Protein AF-A0A9X1TKE0-F1 (afdb_monomer)

Structure (mmCIF, N/CA/C/O backbone):
data_AF-A0A9X1TKE0-F1
#
_entry.id   AF-A0A9X1TKE0-F1
#
loop_
_atom_site.group_PDB
_atom_site.id
_atom_site.type_symbol
_atom_site.label_atom_id
_atom_site.label_alt_id
_atom_site.label_comp_id
_atom_site.label_asym_id
_atom_site.label_entity_id
_atom_site.label_seq_id
_atom_site.pdbx_PDB_ins_code
_atom_site.Cartn_x
_atom_site.Cartn_y
_atom_site.Cartn_z
_atom_site.occupancy
_atom_site.B_iso_or_equiv
_atom_site.auth_seq_id
_atom_site.auth_comp_id
_atom_site.auth_asym_id
_atom_site.auth_atom_id
_atom_site.pdbx_PDB_model_num
ATOM 1 N N . MET A 1 1 ? -30.381 -6.861 -2.282 1.00 53.59 1 MET A N 1
ATOM 2 C CA . MET A 1 1 ? -30.322 -5.374 -2.344 1.00 53.59 1 MET A CA 1
ATOM 3 C C . MET A 1 1 ? -30.390 -4.692 -0.973 1.00 53.59 1 MET A C 1
ATOM 5 O O . MET A 1 1 ? -29.816 -3.619 -0.838 1.00 53.59 1 MET A O 1
ATOM 9 N N . ARG A 1 2 ? -31.055 -5.270 0.045 1.00 63.31 2 ARG A N 1
ATOM 10 C CA . ARG A 1 2 ? -31.081 -4.704 1.411 1.00 63.31 2 ARG A CA 1
ATOM 11 C C . ARG A 1 2 ? -29.682 -4.572 2.034 1.00 63.31 2 ARG A C 1
ATOM 13 O O . ARG A 1 2 ? -29.424 -3.580 2.706 1.00 63.31 2 ARG A O 1
ATOM 20 N N . ASP A 1 3 ? -28.773 -5.493 1.726 1.00 76.44 3 ASP A N 1
ATOM 21 C CA . ASP A 1 3 ? -27.429 -5.533 2.323 1.00 76.44 3 ASP A CA 1
ATOM 22 C C . ASP A 1 3 ? -26.509 -4.417 1.809 1.00 76.44 3 ASP A C 1
ATOM 24 O O . ASP A 1 3 ? -25.795 -3.801 2.597 1.00 76.44 3 ASP A O 1
ATOM 28 N N . LEU A 1 4 ? -26.621 -4.046 0.524 1.00 76.81 4 LEU A N 1
ATOM 29 C CA . LEU A 1 4 ? -25.930 -2.876 -0.042 1.00 76.81 4 LEU A CA 1
ATOM 30 C C . LEU A 1 4 ? -26.349 -1.576 0.661 1.00 76.81 4 LEU A C 1
ATOM 32 O O . LEU A 1 4 ? -25.505 -0.759 1.029 1.00 76.81 4 LEU A O 1
ATOM 36 N N . GLY A 1 5 ? -27.653 -1.401 0.900 1.00 84.06 5 GLY A N 1
ATOM 37 C CA . GLY A 1 5 ? -28.174 -0.241 1.626 1.00 84.06 5 GLY A CA 1
ATOM 38 C C . GLY A 1 5 ? -27.717 -0.196 3.088 1.00 84.06 5 GLY A C 1
ATOM 39 O O . GLY A 1 5 ? -27.521 0.887 3.644 1.00 84.06 5 GLY A O 1
ATOM 40 N N . THR A 1 6 ? -27.515 -1.358 3.710 1.00 84.81 6 THR A N 1
ATOM 41 C CA . THR A 1 6 ? -26.951 -1.472 5.060 1.00 84.81 6 THR A CA 1
ATOM 42 C C . THR A 1 6 ? -25.468 -1.102 5.075 1.00 84.81 6 THR A C 1
ATOM 44 O O . THR A 1 6 ? -25.077 -0.254 5.877 1.00 84.81 6 THR A O 1
ATOM 47 N N . GLY A 1 7 ? -24.659 -1.642 4.156 1.00 82.69 7 GLY A N 1
ATOM 48 C CA . GLY A 1 7 ? -23.234 -1.306 4.034 1.00 82.69 7 GLY A CA 1
ATOM 49 C C . GLY A 1 7 ? -23.005 0.190 3.801 1.00 82.69 7 GLY A C 1
ATOM 50 O O . GLY A 1 7 ? -22.260 0.834 4.541 1.00 82.69 7 GLY A O 1
ATOM 51 N N . PHE A 1 8 ? -23.747 0.789 2.864 1.00 86.56 8 PHE A N 1
ATOM 52 C CA . PHE A 1 8 ? -23.674 2.230 2.601 1.00 86.56 8 PHE A CA 1
ATOM 53 C C . PHE A 1 8 ? -24.073 3.074 3.823 1.00 86.56 8 PHE A C 1
ATOM 55 O O . PHE A 1 8 ? -23.487 4.120 4.103 1.00 86.56 8 PHE A O 1
ATOM 62 N N . ARG A 1 9 ? -25.042 2.606 4.618 1.00 88.94 9 ARG A N 1
ATOM 63 C CA . ARG A 1 9 ? -25.438 3.276 5.863 1.00 88.94 9 ARG A CA 1
ATOM 64 C C . ARG A 1 9 ? -24.331 3.243 6.915 1.00 88.94 9 ARG A C 1
ATOM 66 O O . ARG A 1 9 ? -24.178 4.232 7.629 1.00 88.94 9 ARG A O 1
ATOM 73 N N . TYR A 1 10 ? -23.574 2.151 7.023 1.00 86.56 10 TYR A N 1
ATOM 74 C CA . TYR A 1 10 ? -22.419 2.080 7.923 1.00 86.56 10 TYR A CA 1
ATOM 75 C C . TYR A 1 10 ? -21.301 3.028 7.494 1.00 86.56 10 TYR A C 1
ATOM 77 O O . TYR A 1 10 ? -20.766 3.732 8.349 1.00 86.56 10 TYR A O 1
ATOM 85 N N . LEU A 1 11 ? -21.038 3.150 6.188 1.00 86.38 11 LEU A N 1
ATOM 86 C CA . LEU A 1 11 ? -20.108 4.152 5.662 1.00 86.38 11 LEU A CA 1
ATOM 87 C C . LEU A 1 11 ? -20.521 5.571 6.087 1.00 86.38 11 LEU A C 1
ATOM 89 O O . LEU A 1 11 ? -19.724 6.304 6.670 1.00 86.38 11 LEU A O 1
ATOM 93 N N . LEU A 1 12 ? -21.789 5.942 5.877 1.00 90.44 12 LEU A N 1
ATOM 94 C CA . LEU A 1 12 ? -22.308 7.253 6.287 1.00 90.44 12 LEU A CA 1
ATOM 95 C C . LEU A 1 12 ? -22.248 7.471 7.805 1.00 90.44 12 LEU A C 1
ATOM 97 O O . LEU A 1 12 ? -21.965 8.582 8.255 1.00 90.44 12 LEU A O 1
ATOM 101 N N . LYS A 1 13 ? -22.526 6.437 8.607 1.00 88.19 13 LYS A N 1
ATOM 102 C CA . LYS A 1 13 ? -22.396 6.506 10.071 1.00 88.19 13 LYS A CA 1
ATOM 103 C C . LYS A 1 13 ? -20.948 6.768 10.485 1.00 88.19 13 LYS A C 1
ATOM 105 O O . LYS A 1 13 ? -20.735 7.646 11.315 1.00 88.19 13 LYS A O 1
ATOM 110 N N . GLY A 1 14 ? -19.987 6.074 9.875 1.00 85.75 14 GLY A N 1
ATOM 111 C CA . GLY A 1 14 ? -18.559 6.291 10.109 1.00 85.75 14 GLY A CA 1
ATOM 112 C C . GLY A 1 14 ? -18.142 7.726 9.788 1.00 85.75 14 GLY A C 1
ATOM 113 O O . GLY A 1 14 ? -17.598 8.411 10.647 1.00 85.75 14 GLY A O 1
ATOM 114 N N . GLN A 1 15 ? -18.509 8.231 8.606 1.00 87.38 15 GLN A N 1
ATOM 115 C CA . GLN A 1 15 ? -18.212 9.614 8.202 1.00 87.38 15 GLN A CA 1
ATOM 116 C C . GLN A 1 15 ? -18.820 10.654 9.157 1.00 87.38 15 GLN A C 1
ATOM 118 O O . GLN A 1 15 ? -18.164 11.623 9.536 1.00 87.38 15 GLN A O 1
ATOM 123 N N . ARG A 1 16 ? -20.061 10.446 9.619 1.00 89.38 16 ARG A N 1
ATOM 124 C CA . ARG A 1 16 ? -20.686 11.330 10.620 1.00 89.38 16 ARG A CA 1
ATOM 125 C C . ARG A 1 16 ? -19.993 11.266 11.976 1.00 89.38 16 ARG A C 1
ATOM 127 O O . ARG A 1 16 ? -19.908 12.292 12.646 1.00 89.38 16 ARG A O 1
ATOM 134 N N . TRP A 1 17 ? -19.549 10.086 12.402 1.00 88.00 17 TRP A N 1
ATOM 135 C CA . TRP A 1 17 ? -18.823 9.932 13.660 1.00 88.00 17 TRP A CA 1
ATOM 136 C C . TRP A 1 17 ? -17.478 10.664 13.600 1.00 88.00 17 TRP A C 1
ATOM 138 O O . TRP A 1 17 ? -17.172 11.432 14.507 1.00 88.00 17 TRP A O 1
ATOM 148 N N . VAL A 1 18 ? -16.755 10.532 12.484 1.00 85.19 18 VAL A N 1
ATOM 149 C CA . VAL A 1 18 ? -15.510 11.260 12.198 1.00 85.19 18 VAL A CA 1
ATOM 150 C C . VAL A 1 18 ? -15.722 12.775 12.244 1.00 85.19 18 VAL A C 1
ATOM 152 O O . VAL A 1 18 ? -15.000 13.475 12.950 1.00 85.19 18 VAL A O 1
ATOM 155 N N . ALA A 1 19 ? -16.756 13.287 11.569 1.00 85.38 19 ALA A N 1
ATOM 156 C CA . ALA A 1 19 ? -17.067 14.719 11.551 1.00 85.38 19 ALA A CA 1
ATOM 157 C C . ALA A 1 19 ? -17.398 15.290 12.944 1.00 85.38 19 ALA A C 1
ATOM 159 O O . ALA A 1 19 ? -17.134 16.459 13.214 1.00 85.38 19 ALA A O 1
ATOM 160 N N . ARG A 1 20 ? -17.960 14.472 13.843 1.00 87.31 20 ARG A N 1
ATOM 161 C CA . ARG A 1 20 ? -18.232 14.855 15.240 1.00 87.31 20 ARG A CA 1
ATOM 162 C C . ARG A 1 20 ? -16.993 14.770 16.137 1.00 87.31 20 ARG A C 1
ATOM 164 O O . ARG A 1 20 ? -16.973 15.411 17.182 1.00 87.31 20 ARG A O 1
ATOM 171 N N . HIS A 1 21 ? -15.963 14.033 15.722 1.00 84.88 21 HIS A N 1
ATOM 172 C CA . HIS A 1 21 ? -14.763 13.747 16.509 1.00 84.88 21 HIS A CA 1
ATOM 173 C C . HIS A 1 21 ? -13.472 14.147 15.772 1.00 84.88 21 HIS A C 1
ATOM 175 O O . HIS A 1 21 ? -12.549 13.347 15.626 1.00 84.88 21 HIS A O 1
ATOM 181 N N . GLY A 1 22 ? -13.367 15.413 15.349 1.00 79.44 22 GLY A N 1
ATOM 182 C CA . GLY A 1 22 ? -12.252 15.912 14.523 1.00 79.44 22 GLY A CA 1
ATOM 183 C C . GLY A 1 22 ? -10.841 15.611 15.060 1.00 79.44 22 GLY A C 1
ATOM 184 O O . GLY A 1 22 ? -9.978 15.181 14.303 1.00 79.44 22 GLY A O 1
ATOM 185 N N . LYS A 1 23 ? -10.606 15.707 16.377 1.00 80.50 23 LYS A N 1
ATOM 186 C CA . 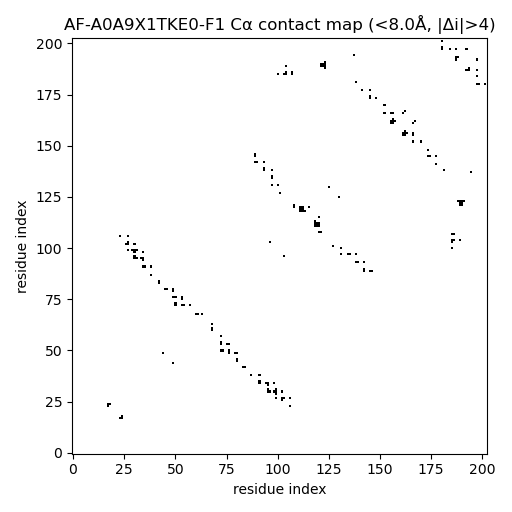LYS A 1 23 ? -9.296 15.347 16.970 1.00 80.50 23 LYS A CA 1
ATOM 187 C C . LYS A 1 23 ? -8.947 13.860 16.821 1.00 80.50 23 LYS A C 1
ATOM 189 O O . LYS A 1 23 ? -7.779 13.492 16.762 1.00 80.50 23 LYS A O 1
ATOM 194 N N . GLN A 1 24 ? -9.953 12.989 16.799 1.00 77.50 24 GLN A N 1
ATOM 195 C CA . GLN A 1 24 ? -9.760 11.546 16.642 1.00 77.50 24 GLN A CA 1
ATOM 196 C C . GLN A 1 24 ? -9.519 11.177 15.171 1.00 77.50 24 GLN A C 1
ATOM 198 O O . GLN A 1 24 ? -8.791 10.229 14.890 1.00 77.50 24 GLN A O 1
ATOM 203 N N . TYR A 1 25 ? -10.061 11.967 14.241 1.00 77.19 25 TYR A N 1
ATOM 204 C CA . TYR A 1 25 ? -9.761 11.867 12.814 1.00 77.19 25 TYR A CA 1
ATOM 205 C C . TYR A 1 25 ? -8.296 12.182 12.502 1.00 77.19 25 TYR A C 1
ATOM 207 O O . TYR A 1 25 ? -7.630 11.387 11.845 1.00 77.19 25 TYR A O 1
ATOM 215 N N . GLU A 1 26 ? -7.777 13.297 13.027 1.00 82.81 26 GLU A N 1
ATOM 216 C CA . GLU A 1 26 ? -6.359 13.658 12.887 1.00 82.81 26 GLU A CA 1
ATOM 217 C C . GLU A 1 26 ? -5.457 12.546 13.426 1.00 82.81 26 GLU A C 1
ATOM 219 O O . GLU A 1 26 ? -4.522 12.122 12.752 1.00 82.81 26 GLU A O 1
ATOM 224 N N . PHE A 1 27 ? -5.795 11.998 14.596 1.00 84.88 27 PHE A N 1
ATOM 225 C CA . PHE A 1 27 ? -5.070 10.876 15.186 1.00 84.88 27 PHE A CA 1
ATOM 226 C C . PHE A 1 27 ? -5.072 9.621 14.293 1.00 84.88 27 PHE A C 1
ATOM 228 O O . PHE A 1 27 ? -4.042 8.963 14.163 1.00 84.88 27 PHE A O 1
ATOM 235 N N . GLY A 1 28 ? -6.196 9.311 13.640 1.00 83.25 28 GLY A N 1
ATOM 236 C CA . GLY A 1 28 ? -6.302 8.196 12.690 1.00 83.25 28 GLY A CA 1
ATOM 237 C C . GLY A 1 28 ? -5.561 8.415 11.362 1.00 83.25 28 GLY A C 1
ATOM 238 O O . GLY A 1 28 ? -5.240 7.443 10.679 1.00 83.25 28 GLY A O 1
ATOM 239 N N . LEU A 1 29 ? -5.263 9.667 10.998 1.00 87.75 29 LEU A N 1
ATOM 240 C CA . LEU A 1 29 ? -4.508 10.024 9.790 1.00 87.75 29 LEU A CA 1
ATOM 241 C C . LEU A 1 29 ? -2.988 9.953 9.978 1.00 87.75 29 LEU A C 1
ATOM 243 O O . LEU A 1 29 ? -2.273 9.764 8.993 1.00 87.75 29 LEU A O 1
ATOM 247 N N . ILE A 1 30 ? -2.489 10.085 11.214 1.00 91.62 30 ILE A N 1
ATOM 248 C CA . ILE A 1 30 ? -1.047 10.090 11.520 1.00 91.62 30 ILE A CA 1
ATOM 249 C C . ILE A 1 30 ? -0.313 8.888 10.897 1.00 91.62 30 ILE A C 1
ATOM 251 O O . ILE A 1 30 ? 0.692 9.115 10.221 1.00 91.62 30 ILE A O 1
ATOM 255 N N . PRO A 1 31 ? -0.787 7.633 11.029 1.00 90.50 31 PRO A N 1
ATOM 256 C CA . PRO A 1 31 ? -0.091 6.492 10.435 1.00 90.50 31 PRO A CA 1
ATOM 257 C C . PRO A 1 31 ? -0.023 6.548 8.908 1.00 90.50 31 PRO A C 1
ATOM 259 O O . PRO A 1 31 ? 1.002 6.201 8.321 1.00 90.50 31 PRO A O 1
ATOM 262 N N . GLY A 1 32 ? -1.092 7.028 8.266 1.00 91.31 32 GLY A N 1
ATOM 263 C CA . GLY A 1 32 ? -1.136 7.222 6.818 1.00 91.31 32 GLY A CA 1
ATOM 264 C C . GLY A 1 32 ? -0.150 8.290 6.359 1.00 91.31 32 GLY A C 1
ATOM 265 O O . GLY A 1 32 ? 0.544 8.093 5.367 1.00 91.31 32 GLY A O 1
ATOM 266 N N . LEU A 1 33 ? -0.016 9.383 7.116 1.00 94.50 33 LEU A N 1
ATOM 267 C CA . LEU A 1 33 ? 0.960 10.434 6.828 1.00 94.50 33 LEU A CA 1
ATOM 268 C C . LEU A 1 33 ? 2.402 9.939 6.997 1.00 94.50 33 LEU A C 1
ATOM 270 O O . LEU A 1 33 ? 3.233 10.193 6.130 1.00 94.50 33 LEU A O 1
ATOM 274 N N . ILE A 1 34 ? 2.694 9.209 8.078 1.00 95.25 34 ILE A N 1
ATOM 275 C CA . ILE A 1 34 ? 4.013 8.595 8.299 1.00 95.25 34 ILE A CA 1
ATOM 276 C C . ILE A 1 34 ? 4.349 7.676 7.126 1.00 95.25 34 ILE A C 1
ATOM 278 O O . ILE A 1 34 ? 5.416 7.793 6.528 1.00 95.25 34 ILE A O 1
ATOM 282 N N . THR A 1 35 ? 3.414 6.801 6.760 1.00 94.88 35 THR A N 1
ATOM 283 C CA . THR A 1 35 ? 3.598 5.861 5.652 1.00 94.88 35 THR A CA 1
ATOM 284 C C . THR A 1 35 ? 3.810 6.599 4.334 1.00 94.88 35 THR A C 1
ATOM 286 O O . THR A 1 35 ? 4.747 6.289 3.605 1.00 94.88 35 THR A O 1
ATOM 289 N N . LEU A 1 36 ? 3.018 7.635 4.052 1.00 94.75 36 LEU A N 1
ATOM 290 C CA . LEU A 1 36 ? 3.180 8.471 2.863 1.00 94.75 36 LEU A CA 1
ATOM 291 C C . LEU A 1 36 ? 4.579 9.083 2.786 1.00 94.75 36 LEU A C 1
ATOM 293 O O . LEU A 1 36 ? 5.224 8.985 1.746 1.00 94.75 36 LEU A O 1
ATOM 297 N N . VAL A 1 37 ? 5.070 9.667 3.880 1.00 97.75 37 VAL A N 1
ATOM 298 C CA . VAL A 1 37 ? 6.420 10.244 3.934 1.00 97.75 37 VAL A CA 1
ATOM 299 C C . VAL A 1 37 ? 7.485 9.179 3.667 1.00 97.75 37 VAL A C 1
ATOM 301 O O . VAL A 1 37 ? 8.410 9.436 2.899 1.00 97.75 37 VAL A O 1
ATOM 304 N N . LEU A 1 38 ? 7.343 7.977 4.234 1.00 97.06 38 LEU A N 1
ATOM 305 C CA . LEU A 1 38 ? 8.275 6.868 4.002 1.00 97.06 38 LEU A CA 1
ATOM 306 C C . LEU A 1 38 ? 8.315 6.442 2.529 1.00 97.06 38 LEU A C 1
ATOM 308 O O . LEU A 1 38 ? 9.400 6.306 1.962 1.00 97.06 38 LEU A O 1
ATOM 312 N N . TYR A 1 39 ? 7.157 6.275 1.886 1.00 95.88 39 TYR A N 1
ATOM 313 C CA . TYR A 1 39 ? 7.100 5.903 0.469 1.00 95.88 39 TYR A CA 1
ATOM 314 C C . TYR A 1 39 ? 7.583 7.024 -0.449 1.00 95.88 39 TYR A C 1
ATOM 316 O O . TYR A 1 39 ? 8.309 6.750 -1.400 1.00 95.88 39 TYR A O 1
ATOM 324 N N . VAL A 1 40 ? 7.250 8.285 -0.158 1.00 97.12 40 VAL A N 1
ATOM 325 C CA . VAL A 1 40 ? 7.789 9.433 -0.903 1.00 97.12 40 VAL A CA 1
ATOM 326 C C . VAL A 1 40 ? 9.309 9.462 -0.792 1.00 97.12 40 VAL A C 1
ATOM 328 O O . VAL A 1 40 ? 9.981 9.584 -1.811 1.00 97.12 40 VAL A O 1
ATOM 331 N N . ALA A 1 41 ? 9.868 9.278 0.406 1.00 97.75 41 ALA A N 1
ATOM 332 C CA . ALA A 1 41 ? 11.313 9.213 0.595 1.00 97.75 41 ALA A CA 1
ATOM 333 C C . ALA A 1 41 ? 11.947 8.056 -0.197 1.00 97.75 41 ALA A C 1
ATOM 335 O O . ALA A 1 41 ? 12.971 8.256 -0.847 1.00 97.75 41 ALA A O 1
ATOM 336 N N . ALA A 1 42 ? 11.322 6.874 -0.206 1.00 96.25 42 ALA A N 1
ATOM 337 C CA . ALA A 1 42 ? 11.792 5.725 -0.978 1.00 96.25 42 ALA A CA 1
ATOM 338 C C . ALA A 1 42 ? 11.753 5.975 -2.496 1.00 96.25 42 ALA A C 1
ATOM 340 O O . ALA A 1 42 ? 12.718 5.666 -3.194 1.00 96.25 42 ALA A O 1
ATOM 341 N N . LEU A 1 43 ? 10.677 6.576 -3.012 1.00 95.50 43 LEU A N 1
ATOM 342 C CA . LEU A 1 43 ? 10.547 6.917 -4.433 1.00 95.50 43 LEU A CA 1
ATOM 343 C C . LEU A 1 43 ? 11.508 8.036 -4.846 1.00 95.50 43 LEU A C 1
ATOM 345 O O . LEU A 1 43 ? 12.078 7.974 -5.930 1.00 95.50 43 LEU A O 1
ATOM 349 N N . VAL A 1 44 ? 11.739 9.028 -3.984 1.00 97.62 44 VAL A N 1
ATOM 350 C CA . VAL A 1 44 ? 12.753 10.071 -4.209 1.00 97.62 44 VAL A CA 1
ATOM 351 C C . VAL A 1 44 ? 14.155 9.464 -4.213 1.00 97.62 44 VAL A C 1
ATOM 353 O O . VAL A 1 44 ? 14.955 9.786 -5.087 1.00 97.62 44 VAL A O 1
ATOM 356 N N . ALA A 1 45 ? 14.455 8.549 -3.289 1.00 97.06 45 ALA A N 1
ATOM 357 C CA . ALA A 1 45 ? 15.725 7.831 -3.289 1.00 97.06 45 ALA A CA 1
ATOM 358 C C . ALA 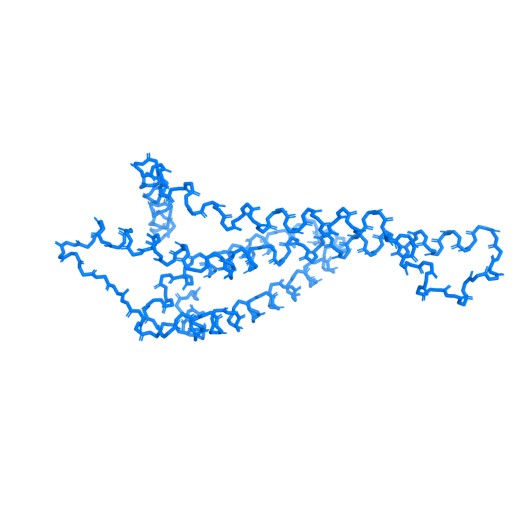A 1 45 ? 15.901 7.017 -4.578 1.00 97.06 45 ALA A C 1
ATOM 360 O O . ALA A 1 45 ? 16.959 7.081 -5.198 1.00 97.06 45 ALA A O 1
ATOM 361 N N . LEU A 1 46 ? 14.852 6.324 -5.031 1.00 95.56 46 LEU A N 1
ATOM 362 C CA . LEU A 1 46 ? 14.860 5.622 -6.312 1.00 95.56 46 LEU A CA 1
ATOM 363 C C . LEU A 1 46 ? 15.067 6.585 -7.487 1.00 95.56 46 LEU A C 1
ATOM 365 O O . LEU A 1 46 ? 15.781 6.251 -8.425 1.00 95.56 46 LEU A O 1
ATOM 369 N N . ALA A 1 47 ? 14.502 7.790 -7.416 1.00 94.94 47 ALA A N 1
ATOM 370 C CA . ALA A 1 47 ? 14.662 8.795 -8.455 1.00 94.94 47 ALA A CA 1
ATOM 371 C C . ALA A 1 47 ? 16.088 9.336 -8.569 1.00 94.94 47 ALA A C 1
ATOM 373 O O . ALA A 1 47 ? 16.579 9.551 -9.672 1.00 94.94 47 ALA A O 1
ATOM 374 N N . ILE A 1 48 ? 16.756 9.522 -7.433 1.00 97.38 48 ILE A N 1
ATOM 375 C CA . ILE A 1 48 ? 18.122 10.052 -7.378 1.00 97.38 48 ILE A CA 1
ATOM 376 C C . ILE A 1 48 ? 19.152 8.958 -7.689 1.00 97.38 48 ILE A C 1
ATOM 378 O O . ILE A 1 48 ? 20.138 9.214 -8.373 1.00 97.38 48 ILE A O 1
ATOM 382 N N . TRP A 1 49 ? 18.936 7.739 -7.189 1.00 97.19 49 TRP A N 1
ATOM 383 C CA . TRP A 1 49 ? 19.939 6.668 -7.203 1.00 97.19 49 TRP A CA 1
ATOM 384 C C . TRP A 1 49 ? 19.618 5.520 -8.165 1.00 97.19 49 TRP A C 1
ATOM 386 O O . TRP A 1 49 ? 20.444 4.625 -8.331 1.00 97.19 49 TRP A O 1
ATOM 396 N N . GLY A 1 50 ? 18.450 5.519 -8.812 1.00 95.94 50 GLY A N 1
ATOM 397 C CA . GLY A 1 50 ? 17.982 4.413 -9.652 1.00 95.94 50 GLY A CA 1
ATOM 398 C C . GLY A 1 50 ? 18.888 4.131 -10.846 1.00 95.94 50 GLY A C 1
ATOM 399 O O . GLY A 1 50 ? 19.249 2.981 -11.079 1.00 95.94 50 GLY A O 1
ATOM 400 N N . GLU A 1 51 ? 19.329 5.167 -11.563 1.00 94.75 51 GLU A N 1
ATOM 401 C CA . GLU A 1 51 ? 20.261 5.003 -12.688 1.00 94.75 51 GLU A CA 1
ATOM 402 C C . GLU A 1 51 ? 21.621 4.460 -12.234 1.00 94.75 51 GLU A C 1
ATOM 404 O O . GLU A 1 51 ? 22.162 3.536 -12.843 1.00 94.75 51 GLU A O 1
ATOM 409 N N . ALA A 1 52 ? 22.149 4.984 -11.123 1.00 95.75 52 ALA A N 1
ATOM 410 C CA . ALA A 1 52 ? 23.396 4.505 -10.535 1.00 95.75 52 ALA A CA 1
ATOM 411 C C . ALA A 1 52 ? 23.279 3.038 -10.093 1.00 95.75 52 ALA A C 1
ATOM 413 O O . ALA A 1 52 ? 24.188 2.247 -10.335 1.00 95.75 52 ALA A O 1
ATOM 414 N N . PHE A 1 53 ? 22.140 2.655 -9.510 1.00 96.62 53 PHE A N 1
ATOM 415 C CA . PHE A 1 53 ? 21.848 1.279 -9.122 1.00 96.62 53 PHE A CA 1
ATOM 416 C C . PHE A 1 53 ? 21.780 0.337 -10.330 1.00 96.62 53 PHE A C 1
ATOM 418 O O . PHE A 1 53 ? 22.356 -0.751 -10.292 1.0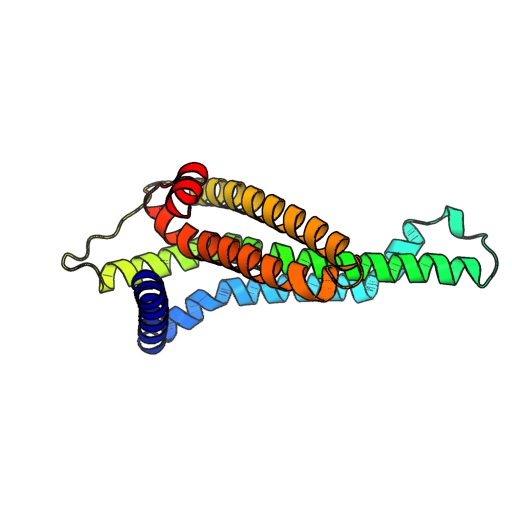0 96.62 53 PHE A O 1
ATOM 425 N N . VAL A 1 54 ? 21.127 0.749 -11.422 1.00 97.00 54 VAL A N 1
ATOM 426 C CA . VAL A 1 54 ? 21.073 -0.037 -12.667 1.00 97.00 54 VAL A CA 1
ATOM 427 C C . VAL A 1 54 ? 22.463 -0.180 -13.281 1.00 97.00 54 VAL A C 1
ATOM 429 O O . VAL A 1 54 ? 22.836 -1.283 -13.678 1.00 97.00 54 VAL A O 1
ATOM 432 N N . SER A 1 55 ? 23.251 0.896 -13.317 1.00 95.44 55 SER A N 1
ATOM 433 C CA . SER A 1 55 ? 24.637 0.862 -13.798 1.00 95.44 55 SER A CA 1
ATOM 434 C C . SER A 1 55 ? 25.487 -0.114 -12.979 1.00 95.44 55 SER A C 1
ATOM 436 O O . SER A 1 55 ? 26.073 -1.042 -13.533 1.00 95.44 55 SER A O 1
ATOM 438 N N . TRP A 1 56 ? 25.442 0.008 -11.648 1.00 96.62 56 TRP A N 1
ATOM 439 C CA . TRP A 1 56 ? 26.141 -0.879 -10.713 1.00 96.62 56 TRP A CA 1
ATOM 440 C C . TRP A 1 56 ? 25.722 -2.349 -10.853 1.00 96.62 56 TRP A C 1
ATOM 442 O O . TRP A 1 56 ? 26.550 -3.247 -10.728 1.00 96.62 56 TRP A O 1
ATOM 452 N N . SER A 1 57 ? 24.448 -2.600 -11.159 1.00 96.44 57 SER A N 1
ATOM 453 C CA . SER A 1 57 ? 23.909 -3.952 -11.349 1.00 96.44 57 SER A CA 1
ATOM 454 C C . SER A 1 57 ? 24.217 -4.550 -12.728 1.00 96.44 57 SER A C 1
ATOM 456 O O . SER A 1 57 ? 23.988 -5.740 -12.940 1.00 96.44 57 SER A O 1
ATOM 458 N N . THR A 1 58 ? 24.708 -3.752 -13.686 1.00 96.44 58 THR A N 1
ATOM 459 C CA . THR A 1 58 ? 24.924 -4.174 -15.083 1.00 96.44 58 THR A CA 1
ATOM 460 C C . THR A 1 58 ? 26.355 -3.931 -15.585 1.00 96.44 58 THR A C 1
ATOM 462 O O . THR A 1 58 ? 26.519 -3.381 -16.677 1.00 96.44 58 THR A O 1
ATOM 465 N N . PRO A 1 59 ? 27.411 -4.364 -14.863 1.00 94.50 59 PRO A N 1
ATOM 466 C CA . PRO A 1 59 ? 28.797 -4.123 -15.283 1.00 94.50 59 PRO A CA 1
ATOM 467 C C . PRO A 1 59 ? 29.144 -4.820 -16.609 1.00 94.50 59 PRO A C 1
ATOM 469 O O . PRO A 1 59 ? 29.922 -4.322 -17.409 1.00 94.50 59 PRO A O 1
ATOM 472 N N . PHE A 1 60 ? 28.492 -5.945 -16.921 1.00 94.44 60 PHE A N 1
ATOM 473 C CA . PHE A 1 60 ? 28.659 -6.640 -18.205 1.00 94.44 60 PHE A CA 1
ATOM 474 C C . PHE A 1 60 ? 28.228 -5.805 -19.429 1.00 94.44 60 PHE A C 1
ATOM 476 O O . PHE A 1 60 ? 28.535 -6.177 -20.561 1.00 94.44 60 PHE A O 1
ATOM 483 N N . ALA A 1 61 ? 27.474 -4.721 -19.219 1.00 93.06 61 ALA A N 1
ATOM 484 C CA . ALA A 1 61 ? 27.031 -3.809 -20.267 1.00 93.06 61 ALA A CA 1
ATOM 485 C C . ALA A 1 61 ? 27.945 -2.577 -20.414 1.00 93.06 61 ALA A C 1
ATOM 487 O O . ALA A 1 61 ? 27.640 -1.703 -21.225 1.00 93.06 61 ALA A O 1
ATOM 488 N N . ASP A 1 62 ? 29.038 -2.471 -19.647 1.00 93.81 62 ASP A N 1
ATOM 489 C CA . ASP A 1 62 ? 29.939 -1.308 -19.676 1.00 93.81 62 ASP A CA 1
ATOM 490 C C . ASP A 1 62 ? 30.616 -1.113 -21.041 1.00 93.81 62 ASP A C 1
ATOM 492 O O . ASP A 1 62 ? 30.713 0.018 -21.515 1.00 93.81 62 ASP A O 1
ATOM 496 N N . ASP A 1 63 ? 30.975 -2.207 -21.717 1.00 94.31 63 ASP A N 1
ATOM 497 C CA . ASP A 1 63 ? 31.677 -2.184 -23.010 1.00 94.31 63 ASP A CA 1
ATOM 498 C C . ASP A 1 63 ? 30.737 -2.149 -24.231 1.00 94.31 63 ASP A C 1
ATOM 500 O O . ASP A 1 63 ? 31.171 -2.286 -25.379 1.00 94.31 63 ASP A O 1
ATOM 504 N N . TRP A 1 64 ? 29.424 -2.021 -24.019 1.00 95.75 64 TRP A N 1
ATOM 505 C CA . TRP A 1 64 ? 28.458 -2.029 -25.117 1.00 95.75 64 TRP A CA 1
ATOM 506 C C . TRP A 1 64 ? 28.519 -0.726 -25.912 1.00 95.75 64 TRP A C 1
ATOM 508 O O . TRP A 1 64 ? 28.590 0.370 -25.360 1.00 95.75 64 TRP A O 1
ATOM 518 N N . SER A 1 65 ? 28.426 -0.833 -27.237 1.00 93.75 65 SER A N 1
ATOM 519 C CA . SER A 1 65 ? 28.421 0.337 -28.110 1.00 93.75 65 SER A CA 1
ATOM 520 C C . SER A 1 65 ? 27.139 1.166 -27.962 1.00 93.75 65 SER A C 1
ATOM 522 O O . SER A 1 65 ? 26.047 0.658 -27.684 1.00 93.75 65 SER A O 1
ATOM 524 N N . SER A 1 66 ? 27.263 2.475 -28.187 1.00 90.31 66 SER A N 1
ATOM 525 C CA . SER A 1 66 ? 26.110 3.370 -28.306 1.00 90.31 66 SER A CA 1
ATOM 526 C C . SER A 1 66 ? 25.299 3.037 -29.573 1.00 90.31 66 SER A C 1
ATOM 528 O O . SER A 1 66 ? 25.912 2.785 -30.615 1.00 90.31 66 SER A O 1
ATOM 530 N N . PRO A 1 67 ? 23.948 3.027 -29.530 1.00 92.69 67 PRO A N 1
ATOM 531 C CA . PRO A 1 67 ? 23.075 3.428 -28.415 1.00 92.69 67 PRO A CA 1
ATOM 532 C C . PRO A 1 67 ? 22.620 2.271 -27.502 1.00 92.69 67 PRO A C 1
ATOM 534 O O . PRO A 1 67 ? 21.832 2.493 -26.582 1.00 92.69 67 PRO A O 1
ATOM 537 N N . TRP A 1 68 ? 23.076 1.039 -27.742 1.00 95.69 68 TRP A N 1
ATOM 538 C CA . TRP A 1 68 ? 22.534 -0.172 -27.113 1.00 95.69 68 TRP A CA 1
ATOM 539 C C . TRP A 1 68 ? 22.684 -0.191 -25.594 1.00 95.69 68 TRP A C 1
ATOM 541 O O . TRP A 1 68 ? 21.742 -0.567 -24.897 1.00 95.69 68 TRP A O 1
ATOM 551 N N . GLN A 1 69 ? 23.821 0.284 -25.080 1.00 95.69 69 GLN A N 1
ATOM 552 C CA . GLN A 1 69 ? 24.042 0.438 -23.641 1.00 95.69 69 GLN A CA 1
ATOM 553 C C . GLN A 1 69 ? 22.980 1.339 -22.989 1.00 95.69 69 GLN A C 1
ATOM 555 O O . GLN A 1 69 ? 22.356 0.962 -21.995 1.00 95.69 69 GLN A O 1
ATOM 560 N N . GLY A 1 70 ? 22.761 2.524 -23.569 1.00 94.06 70 GLY A N 1
ATOM 561 C CA . GLY A 1 70 ? 21.819 3.517 -23.057 1.00 94.06 70 GLY A CA 1
ATOM 562 C C . GLY A 1 70 ? 20.372 3.041 -23.136 1.00 94.06 70 GLY A C 1
ATOM 563 O O . GLY A 1 70 ? 19.626 3.196 -22.174 1.00 94.06 70 GLY A O 1
ATOM 564 N N . LEU A 1 71 ? 19.986 2.395 -24.242 1.00 95.94 71 LEU A N 1
ATOM 565 C CA . LEU A 1 71 ? 18.647 1.821 -24.402 1.00 95.94 71 LEU A CA 1
ATOM 566 C C . LEU A 1 71 ? 18.370 0.721 -23.372 1.00 95.94 71 LEU A C 1
ATOM 568 O O . LEU A 1 71 ? 17.313 0.724 -22.745 1.00 95.94 71 LEU A O 1
ATOM 572 N N . PHE A 1 72 ? 19.320 -0.193 -23.167 1.00 95.56 72 PHE A N 1
ATOM 573 C CA . PHE A 1 72 ? 19.174 -1.283 -22.205 1.00 95.56 72 PHE A CA 1
ATOM 574 C C . PHE A 1 72 ? 19.073 -0.768 -20.765 1.00 95.56 72 PHE A C 1
ATOM 576 O O . PHE A 1 72 ? 18.123 -1.104 -20.055 1.00 95.56 72 PHE A O 1
ATOM 583 N N . ARG A 1 73 ? 20.009 0.093 -20.339 1.00 96.50 73 ARG A N 1
ATOM 584 C CA . ARG A 1 73 ? 19.992 0.673 -18.986 1.00 96.50 73 ARG A CA 1
ATOM 585 C C . ARG A 1 73 ? 18.776 1.569 -18.769 1.00 96.50 73 ARG A C 1
ATOM 587 O O . ARG A 1 73 ? 18.132 1.455 -17.735 1.00 96.50 73 ARG A O 1
ATOM 594 N N . GLY A 1 74 ? 18.400 2.383 -19.755 1.00 95.75 74 GLY A N 1
ATOM 595 C CA . GLY A 1 74 ? 17.192 3.207 -19.699 1.00 95.75 74 GLY A CA 1
ATOM 596 C C . GLY A 1 74 ? 15.917 2.372 -19.549 1.00 95.75 74 GLY A C 1
ATOM 597 O O . GLY A 1 74 ? 15.073 2.685 -18.711 1.00 95.75 74 GLY A O 1
ATOM 598 N N . PHE A 1 75 ? 15.801 1.268 -20.295 1.00 93.75 75 PHE A N 1
ATOM 599 C CA . PHE A 1 75 ? 14.692 0.324 -20.149 1.00 93.75 75 PHE A CA 1
ATOM 600 C C . PHE A 1 75 ? 14.646 -0.300 -18.749 1.00 93.75 75 PHE A C 1
ATOM 602 O O . PHE A 1 75 ? 13.588 -0.310 -18.122 1.00 93.75 75 PHE A O 1
ATOM 609 N N . LEU A 1 76 ? 15.781 -0.775 -18.225 1.00 95.06 76 LEU A N 1
ATOM 610 C CA . LEU A 1 76 ? 15.845 -1.340 -16.874 1.00 95.06 76 LEU A CA 1
ATOM 611 C C . LEU A 1 76 ? 15.491 -0.316 -15.795 1.00 95.06 76 LEU A C 1
ATOM 613 O O . LEU A 1 76 ? 14.747 -0.650 -14.876 1.00 95.06 76 LEU A O 1
ATOM 617 N N . THR A 1 77 ? 15.962 0.927 -15.919 1.00 95.38 77 THR A N 1
ATOM 618 C CA . THR A 1 77 ? 15.569 2.021 -15.024 1.00 95.38 77 THR A CA 1
ATOM 619 C C . THR A 1 77 ? 14.058 2.239 -15.084 1.00 95.38 77 THR A C 1
ATOM 621 O O . THR A 1 77 ? 13.406 2.262 -14.044 1.00 95.38 77 THR A O 1
ATOM 624 N N . ALA A 1 78 ? 13.462 2.310 -16.277 1.00 91.25 78 ALA A N 1
ATOM 625 C CA . ALA A 1 78 ? 12.014 2.468 -16.419 1.00 91.25 78 ALA A CA 1
ATOM 626 C C . ALA A 1 78 ? 11.228 1.313 -15.771 1.00 91.25 78 ALA A C 1
ATOM 628 O O . ALA A 1 78 ? 10.262 1.555 -15.046 1.00 91.25 78 ALA A O 1
ATOM 629 N N . VAL A 1 79 ? 11.664 0.064 -15.973 1.00 88.00 79 VAL A N 1
ATOM 630 C CA . VAL A 1 79 ? 11.065 -1.119 -15.331 1.00 88.00 79 VAL A CA 1
ATOM 631 C C . VAL A 1 79 ? 11.212 -1.057 -13.811 1.00 88.00 79 VAL A C 1
ATOM 633 O O . VAL A 1 79 ? 10.245 -1.318 -13.099 1.00 88.00 79 VAL A O 1
ATOM 636 N N . LEU A 1 80 ? 12.384 -0.678 -13.302 1.00 91.56 80 LEU A N 1
ATOM 637 C CA . LEU A 1 80 ? 12.642 -0.540 -11.870 1.00 91.56 80 LEU A CA 1
ATOM 638 C C . LEU A 1 80 ? 11.700 0.487 -11.228 1.00 91.56 80 LEU A C 1
ATOM 640 O O . LEU A 1 80 ? 11.103 0.203 -10.191 1.00 91.56 80 LEU A O 1
ATOM 644 N N . PHE A 1 81 ? 11.512 1.647 -11.858 1.00 90.31 81 PHE A N 1
ATOM 645 C CA . PHE A 1 81 ? 10.550 2.651 -11.400 1.00 90.31 81 PHE A CA 1
ATOM 646 C C . PHE A 1 81 ? 9.111 2.149 -11.468 1.00 90.31 81 PHE A C 1
ATOM 648 O O . PHE A 1 81 ? 8.360 2.332 -10.511 1.00 90.31 81 PHE A O 1
ATOM 655 N N . ALA A 1 82 ? 8.720 1.501 -12.569 1.00 83.94 82 ALA A N 1
ATOM 656 C CA . ALA A 1 82 ? 7.374 0.958 -12.723 1.00 83.94 82 ALA A CA 1
ATOM 657 C C . ALA A 1 82 ? 7.060 -0.078 -11.632 1.00 83.94 82 ALA A C 1
ATOM 659 O O . ALA A 1 82 ? 6.004 -0.015 -11.002 1.00 83.94 82 ALA A O 1
ATOM 660 N N . LEU A 1 83 ? 7.999 -0.987 -11.352 1.00 85.56 83 LEU A N 1
ATOM 661 C CA . LEU A 1 83 ? 7.877 -1.972 -10.279 1.00 85.56 83 LEU A CA 1
ATOM 662 C C . LEU A 1 83 ? 7.898 -1.318 -8.896 1.00 85.56 83 LEU A C 1
ATOM 664 O O . LEU A 1 83 ? 7.089 -1.687 -8.050 1.00 85.56 83 LEU A O 1
ATOM 668 N N . GLY A 1 84 ? 8.766 -0.330 -8.662 1.00 89.31 84 GLY A N 1
ATOM 669 C CA . GLY A 1 84 ? 8.812 0.418 -7.405 1.00 89.31 84 GLY A CA 1
ATOM 670 C C . GLY A 1 84 ? 7.499 1.146 -7.113 1.00 89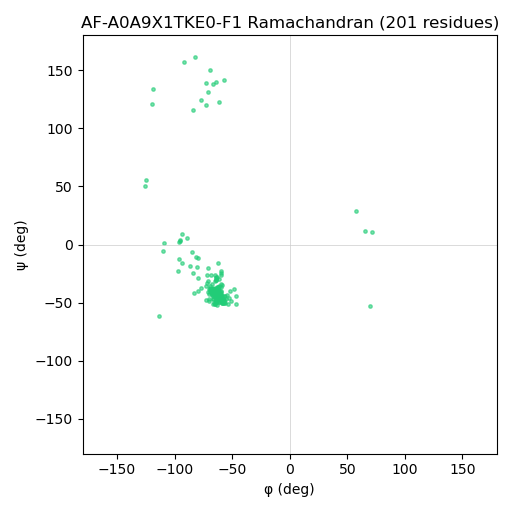.31 84 GLY A C 1
ATOM 671 O O . GLY A 1 84 ? 6.987 1.080 -5.993 1.00 89.31 84 GLY A O 1
ATOM 672 N N . LEU A 1 85 ? 6.902 1.779 -8.126 1.00 88.50 85 LEU A N 1
ATOM 673 C CA . LEU A 1 85 ? 5.606 2.445 -8.018 1.00 88.50 85 LEU A CA 1
ATOM 674 C C . LEU A 1 85 ? 4.479 1.434 -7.773 1.00 88.50 85 LEU A C 1
ATOM 676 O O . LEU A 1 85 ? 3.673 1.626 -6.864 1.00 88.50 85 LEU A O 1
ATOM 680 N N . LEU A 1 86 ? 4.446 0.339 -8.539 1.00 80.25 86 LEU A N 1
ATOM 681 C CA . LEU A 1 86 ? 3.456 -0.728 -8.380 1.00 80.25 86 LEU A CA 1
ATOM 682 C C . LEU A 1 86 ? 3.510 -1.340 -6.974 1.00 80.25 86 LEU A C 1
ATOM 684 O O . LEU A 1 86 ? 2.480 -1.457 -6.310 1.00 80.25 86 LEU A O 1
ATOM 688 N N . LEU A 1 87 ? 4.711 -1.688 -6.503 1.00 83.50 87 LEU A N 1
ATOM 689 C CA . LEU A 1 87 ? 4.924 -2.197 -5.151 1.00 83.50 87 LEU A CA 1
ATOM 690 C C . LEU A 1 87 ? 4.472 -1.180 -4.111 1.00 83.50 87 LEU A C 1
ATOM 692 O O . LEU A 1 87 ? 3.801 -1.570 -3.159 1.00 83.50 87 LEU A O 1
ATOM 696 N N . SER A 1 88 ? 4.775 0.105 -4.307 1.00 87.56 88 SER A N 1
ATOM 697 C CA . SER A 1 88 ? 4.339 1.168 -3.400 1.00 87.56 88 SER A CA 1
ATOM 698 C C . SER A 1 88 ? 2.824 1.206 -3.266 1.00 87.56 88 SER A C 1
ATOM 700 O O . SER A 1 88 ? 2.317 1.141 -2.153 1.00 87.56 88 SER A O 1
ATOM 702 N N . VAL A 1 89 ? 2.095 1.210 -4.382 1.00 81.94 89 VAL A N 1
ATOM 703 C CA . VAL A 1 89 ? 0.624 1.217 -4.377 1.00 81.94 89 VAL A CA 1
ATOM 704 C C . VAL A 1 89 ? 0.056 -0.013 -3.667 1.00 81.94 89 VAL A C 1
ATOM 706 O O . VAL A 1 89 ? -0.824 0.126 -2.823 1.00 81.94 89 VAL A O 1
ATOM 709 N N . ILE A 1 90 ? 0.569 -1.209 -3.975 1.00 77.75 90 ILE A N 1
ATOM 710 C CA . ILE A 1 90 ? 0.044 -2.463 -3.410 1.00 77.75 90 ILE A CA 1
ATOM 711 C C . ILE A 1 90 ? 0.351 -2.584 -1.911 1.00 77.75 90 ILE A C 1
ATOM 713 O O . ILE A 1 90 ? -0.448 -3.133 -1.157 1.00 77.75 90 ILE A O 1
ATOM 717 N N . THR A 1 91 ? 1.509 -2.097 -1.466 1.00 81.88 91 THR A N 1
ATOM 718 C CA . THR A 1 91 ? 1.960 -2.272 -0.075 1.00 81.88 91 THR A CA 1
ATOM 719 C C . THR A 1 91 ? 1.589 -1.104 0.837 1.00 81.88 91 THR A C 1
ATOM 721 O O . THR A 1 91 ? 1.581 -1.282 2.054 1.00 81.88 91 THR A O 1
ATOM 724 N N . PHE A 1 92 ? 1.215 0.055 0.286 1.00 87.25 92 PHE A N 1
ATOM 725 C CA . PHE A 1 92 ? 0.908 1.266 1.050 1.00 87.25 92 PHE A CA 1
ATOM 726 C C . PHE A 1 92 ? -0.147 1.040 2.134 1.00 87.25 92 PHE A C 1
ATOM 728 O O . PHE A 1 92 ? 0.086 1.383 3.294 1.00 87.25 92 PHE A O 1
ATOM 735 N N . THR A 1 93 ? -1.297 0.454 1.784 1.00 80.75 93 THR A N 1
ATOM 736 C CA . THR A 1 93 ? -2.388 0.246 2.748 1.00 80.75 93 THR A CA 1
ATOM 737 C C . THR A 1 93 ? -1.969 -0.724 3.843 1.00 80.75 93 THR A C 1
ATOM 739 O O . THR A 1 93 ? -2.138 -0.425 5.022 1.00 80.75 93 THR A O 1
ATOM 742 N N . ALA A 1 94 ? -1.332 -1.836 3.479 1.00 81.19 94 ALA A N 1
ATOM 743 C CA . ALA A 1 94 ? -0.871 -2.824 4.445 1.00 81.19 94 ALA A CA 1
ATOM 744 C C . ALA A 1 94 ? 0.175 -2.256 5.414 1.00 81.19 94 ALA A C 1
ATOM 746 O O . ALA A 1 94 ? 0.079 -2.469 6.621 1.00 81.19 94 ALA A O 1
ATOM 747 N N . VAL A 1 95 ? 1.146 -1.486 4.911 1.00 86.81 95 VAL A N 1
ATOM 748 C CA . VAL A 1 95 ? 2.144 -0.814 5.757 1.00 86.81 95 VAL A CA 1
ATOM 749 C C . VAL A 1 95 ? 1.487 0.251 6.632 1.00 86.81 95 VAL A C 1
ATOM 751 O O . VAL A 1 95 ? 1.807 0.341 7.815 1.00 86.81 95 VAL A O 1
ATOM 754 N N . THR A 1 96 ? 0.516 0.996 6.098 1.00 88.44 96 THR A N 1
ATOM 755 C CA . THR A 1 96 ? -0.253 1.989 6.862 1.00 88.44 96 THR A CA 1
ATOM 756 C C . THR A 1 96 ? -1.007 1.340 8.016 1.00 88.44 96 THR A C 1
ATOM 758 O O . THR A 1 96 ? -0.942 1.830 9.142 1.00 88.44 96 THR A O 1
ATOM 761 N N . LEU A 1 97 ? -1.692 0.222 7.764 1.00 83.12 97 LEU A N 1
ATOM 762 C CA . LEU A 1 97 ? -2.416 -0.538 8.783 1.00 83.12 97 LEU A CA 1
ATOM 763 C C . LEU A 1 97 ? -1.468 -1.145 9.818 1.00 83.12 97 LEU A C 1
ATOM 765 O O . LEU A 1 97 ? -1.777 -1.113 11.006 1.00 83.12 97 LEU A O 1
ATOM 769 N N . LEU A 1 98 ? -0.300 -1.632 9.394 1.00 83.56 98 LEU A N 1
ATOM 770 C CA . LEU A 1 98 ? 0.710 -2.190 10.290 1.00 83.56 98 LEU A CA 1
ATOM 771 C C . LEU A 1 98 ? 1.302 -1.126 11.224 1.00 83.56 98 LEU A C 1
ATOM 773 O O . LEU A 1 98 ? 1.331 -1.316 12.438 1.00 83.56 98 LEU A O 1
ATOM 777 N N . ILE A 1 99 ? 1.742 0.009 10.673 1.00 86.50 99 ILE A N 1
ATOM 778 C CA . ILE A 1 99 ? 2.258 1.147 11.453 1.00 86.50 99 ILE A CA 1
ATOM 779 C C . ILE A 1 99 ? 1.148 1.726 12.336 1.00 86.50 99 ILE A C 1
ATOM 781 O O . ILE A 1 99 ? 1.378 2.113 13.482 1.00 86.50 99 ILE A O 1
ATOM 785 N N . GLY A 1 100 ? -0.067 1.786 11.798 1.00 85.94 100 GLY A N 1
ATOM 786 C CA . GLY A 1 100 ? -1.214 2.409 12.432 1.00 85.94 100 GLY A CA 1
ATOM 787 C C . GLY A 1 100 ? -1.975 1.529 13.399 1.00 85.94 100 GLY A C 1
ATOM 788 O O . GLY A 1 100 ? -2.855 2.047 14.073 1.00 85.94 100 GLY A O 1
ATOM 789 N N . GLN A 1 101 ? -1.649 0.245 13.523 1.00 82.88 101 GLN A N 1
ATOM 790 C CA . GLN A 1 101 ? -2.379 -0.693 14.372 1.00 82.88 101 GLN A CA 1
ATOM 791 C C . GLN A 1 101 ? -2.688 -0.156 15.783 1.00 82.88 101 GLN A C 1
ATOM 793 O O . GLN A 1 101 ? -3.869 -0.132 16.131 1.00 82.88 101 GLN A O 1
ATOM 798 N N . PRO A 1 102 ? -1.722 0.370 16.568 1.00 81.69 102 PRO A N 1
ATOM 799 C CA . PRO A 1 102 ? -2.038 0.915 17.893 1.00 81.69 102 PRO A CA 1
ATOM 800 C C . PRO A 1 102 ? -2.964 2.145 17.839 1.00 81.69 102 PRO A C 1
ATOM 802 O O . PRO A 1 102 ? -3.766 2.371 18.746 1.00 81.69 102 PRO A O 1
ATOM 805 N N . PHE A 1 103 ? -2.892 2.937 16.765 1.00 85.12 103 PHE A N 1
ATOM 806 C CA . PHE A 1 103 ? -3.753 4.102 16.558 1.00 85.12 103 PHE A CA 1
ATOM 807 C C . PHE A 1 103 ? -5.179 3.676 16.199 1.00 85.12 103 PHE A C 1
ATOM 809 O O . PHE A 1 103 ? -6.142 4.169 16.789 1.00 85.12 103 PHE A O 1
ATOM 816 N N . TYR A 1 104 ? -5.312 2.746 15.252 1.00 82.75 104 TYR A N 1
ATOM 817 C CA . TYR A 1 104 ? -6.592 2.231 14.779 1.00 82.75 104 TYR A CA 1
ATOM 818 C C . TYR A 1 104 ? -7.313 1.418 15.850 1.00 82.75 104 TYR A C 1
ATOM 820 O O . TYR A 1 104 ? -8.533 1.515 15.954 1.00 82.75 104 TYR A O 1
ATOM 828 N N . GLU A 1 105 ? -6.584 0.692 16.694 1.00 80.94 105 GLU A N 1
ATOM 829 C CA . GLU A 1 105 ? -7.147 -0.003 17.850 1.00 80.94 105 GLU A CA 1
ATOM 830 C C . GLU A 1 105 ? -7.714 0.982 18.877 1.00 80.94 105 GLU A C 1
ATOM 832 O O . GLU A 1 105 ? -8.899 0.907 19.197 1.00 80.94 105 GLU A O 1
ATOM 837 N N . SER A 1 106 ? -6.937 1.990 19.292 1.00 81.94 106 SER A N 1
ATOM 838 C CA . SER A 1 106 ? -7.424 3.038 20.205 1.00 81.94 106 SER A CA 1
ATOM 839 C C . SER A 1 106 ? -8.618 3.814 19.634 1.00 81.94 106 SER A C 1
ATOM 841 O O . SER A 1 106 ? -9.533 4.201 20.368 1.00 81.94 106 SER A O 1
ATOM 843 N N . LEU A 1 107 ? -8.629 4.057 18.321 1.00 83.62 107 LEU A N 1
ATOM 844 C CA . LEU A 1 107 ? -9.753 4.691 17.636 1.00 83.62 107 LEU A CA 1
ATOM 845 C C . LEU A 1 107 ? -10.989 3.783 17.651 1.00 83.62 107 LEU A C 1
ATOM 847 O O . LEU A 1 107 ? -12.076 4.231 18.007 1.00 83.62 107 LEU A O 1
ATOM 851 N N . SER A 1 108 ? -10.813 2.505 17.317 1.00 81.62 108 SER A N 1
ATOM 852 C CA . SER A 1 108 ? -11.877 1.503 17.285 1.00 81.62 108 SER A CA 1
ATOM 853 C C . SER A 1 108 ? -12.498 1.285 18.667 1.00 81.62 108 SER A C 1
ATOM 855 O O . SER A 1 108 ? -13.716 1.177 18.769 1.00 81.62 108 SER A O 1
ATOM 857 N N . GLU A 1 109 ? -11.705 1.308 19.741 1.00 82.06 109 GLU A N 1
ATOM 858 C CA . GLU A 1 109 ? -12.218 1.246 21.114 1.00 82.06 109 GLU A CA 1
ATOM 859 C C . GLU A 1 109 ? -13.116 2.433 21.468 1.00 82.06 109 GLU A C 1
ATOM 861 O O . GLU A 1 109 ? -14.119 2.270 22.161 1.00 82.06 109 GLU A O 1
ATOM 866 N N . LYS A 1 110 ? -12.761 3.643 21.020 1.00 82.19 110 LYS A N 1
ATOM 867 C CA . LYS A 1 110 ? -13.578 4.845 21.249 1.00 82.19 110 LYS A CA 1
ATOM 868 C C . LYS A 1 110 ? -14.896 4.760 20.487 1.00 82.19 110 LYS A C 1
ATOM 870 O O . LYS A 1 110 ? -15.934 5.045 21.071 1.00 82.19 110 LYS A O 1
ATOM 875 N N . VAL A 1 111 ? -14.856 4.297 19.236 1.00 84.19 111 VAL A N 1
ATOM 876 C CA . VAL A 1 111 ? -16.068 4.044 18.442 1.00 84.19 111 VAL A CA 1
ATOM 877 C C . VAL A 1 111 ? -16.962 3.014 19.135 1.00 84.19 111 VAL A C 1
ATOM 879 O O . VAL A 1 111 ? -18.153 3.259 19.292 1.00 84.19 111 VAL A O 1
ATOM 882 N N . ASP A 1 112 ? -16.407 1.885 19.583 1.00 82.44 112 ASP A N 1
ATOM 883 C CA . ASP A 1 112 ? -17.186 0.848 20.272 1.00 82.44 112 ASP A CA 1
ATOM 884 C C . ASP A 1 112 ? -17.802 1.373 21.570 1.00 82.44 112 ASP A C 1
ATOM 886 O O . ASP A 1 112 ? -18.969 1.108 21.842 1.00 82.44 112 ASP A O 1
ATOM 890 N N . ARG A 1 113 ? -17.054 2.163 22.347 1.00 83.62 113 ARG A N 1
ATOM 891 C CA . ARG A 1 113 ? -17.548 2.761 23.594 1.00 83.62 113 ARG A CA 1
ATOM 892 C C . ARG A 1 113 ? -18.716 3.720 23.359 1.00 83.62 113 ARG A C 1
ATOM 894 O O . ARG A 1 113 ? -19.652 3.720 24.147 1.00 83.62 113 ARG A O 1
ATOM 901 N N . ASP A 1 114 ? -18.675 4.498 22.281 1.00 81.19 114 ASP A N 1
ATOM 902 C CA . ASP A 1 114 ? -19.745 5.439 21.925 1.00 81.19 114 ASP A CA 1
ATOM 903 C C . ASP A 1 114 ? -21.012 4.741 21.413 1.00 81.19 114 ASP A C 1
ATOM 905 O O . ASP A 1 114 ? -22.108 5.302 21.476 1.00 81.19 114 ASP A O 1
ATOM 909 N N . VAL A 1 115 ? -20.867 3.540 20.847 1.00 81.06 115 VAL A N 1
ATOM 910 C CA . VAL A 1 115 ? -21.974 2.782 20.248 1.00 81.06 115 VAL A CA 1
ATOM 911 C C . VAL A 1 115 ? -22.536 1.735 21.217 1.00 81.06 115 VAL A C 1
ATOM 913 O O . VAL A 1 115 ? -23.696 1.346 21.061 1.00 81.06 115 VAL A O 1
ATOM 916 N N . SER A 1 116 ? -21.765 1.291 22.217 1.00 75.31 116 SER A N 1
ATOM 917 C CA . SER A 1 116 ? -22.221 0.282 23.175 1.00 75.31 116 SER A CA 1
ATOM 918 C C . SER A 1 116 ? -23.164 0.880 24.228 1.00 75.31 116 SER A C 1
ATOM 920 O O . SER A 1 116 ? -22.762 1.793 24.950 1.00 75.31 116 SER A O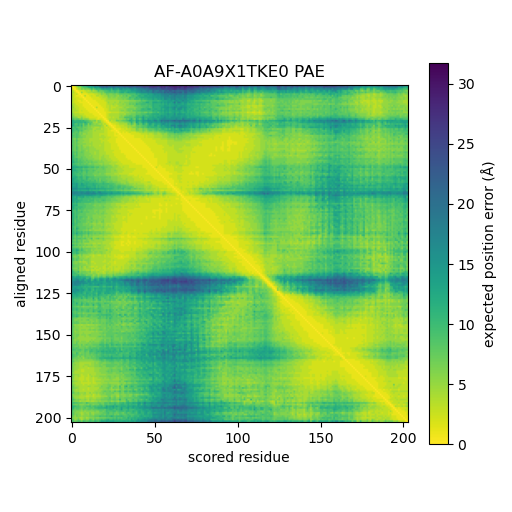 1
ATOM 922 N N . PRO A 1 117 ? -24.393 0.348 24.390 1.00 69.19 117 PRO A N 1
ATOM 923 C CA . PRO A 1 117 ? -25.357 0.832 25.387 1.00 69.19 117 PRO A CA 1
ATOM 924 C C . PRO A 1 117 ? -24.857 0.743 26.835 1.00 69.19 117 PRO A C 1
ATOM 926 O O . PRO A 1 117 ? -25.308 1.491 27.697 1.00 69.19 117 PRO A O 1
ATOM 929 N N . ASP A 1 118 ? -23.946 -0.191 27.094 1.00 75.44 118 ASP A N 1
ATOM 930 C CA . ASP A 1 118 ? -23.367 -0.522 28.398 1.00 75.44 118 ASP A CA 1
ATOM 931 C C . ASP A 1 118 ? -21.889 -0.101 28.526 1.00 75.44 118 ASP A C 1
ATOM 933 O O . ASP A 1 118 ? -21.260 -0.349 29.554 1.00 75.44 118 ASP A O 1
ATOM 937 N N . GLY A 1 119 ? -21.316 0.519 27.487 1.00 66.94 119 GLY A N 1
ATOM 938 C CA . GLY A 1 119 ? -19.904 0.905 27.444 1.00 66.94 119 GLY A CA 1
ATOM 939 C C . GLY A 1 11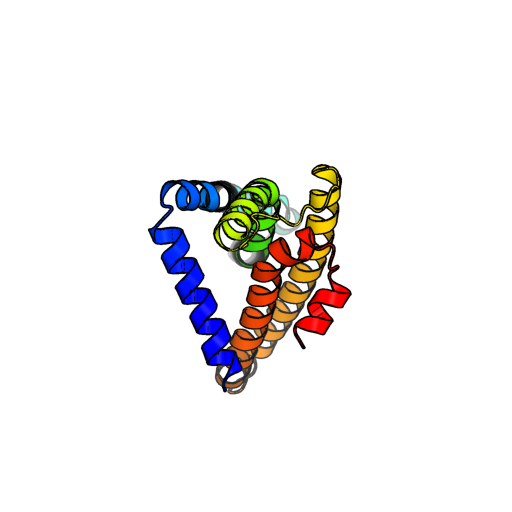9 ? -18.913 -0.266 27.439 1.00 66.94 119 GLY A C 1
ATOM 940 O O . GLY A 1 119 ? -17.717 -0.032 27.631 1.00 66.94 119 GLY A O 1
ATOM 941 N N . THR A 1 120 ? -19.367 -1.509 27.231 1.00 72.25 120 THR A N 1
ATOM 942 C CA . THR A 1 120 ? -18.472 -2.668 27.142 1.00 72.25 120 THR A CA 1
ATOM 943 C C . THR A 1 120 ? -17.673 -2.624 25.842 1.00 72.25 120 THR A C 1
ATOM 945 O O . THR A 1 120 ? -18.201 -2.402 24.754 1.00 72.25 120 THR A O 1
ATOM 948 N N . VAL A 1 121 ? -16.357 -2.805 25.953 1.00 72.62 121 VAL A N 1
ATOM 949 C CA . VAL A 1 121 ? -15.430 -2.700 24.823 1.00 72.62 121 VAL A CA 1
ATOM 950 C C . VAL A 1 121 ? -14.726 -4.048 24.658 1.00 72.62 121 VAL A C 1
ATOM 952 O O . VAL A 1 121 ? -14.063 -4.494 25.596 1.00 72.62 121 VAL A O 1
ATOM 955 N N . PRO A 1 122 ? -14.843 -4.719 23.496 1.00 72.12 122 PRO A N 1
ATOM 956 C CA . PRO A 1 122 ? -14.087 -5.936 23.227 1.00 72.12 122 PRO A CA 1
ATOM 957 C C . PRO A 1 122 ? -12.586 -5.639 23.261 1.00 72.12 122 PRO A C 1
ATOM 959 O O . PRO A 1 122 ? -12.106 -4.792 22.513 1.00 72.12 122 PRO A O 1
ATOM 962 N N . VAL A 1 123 ? -11.835 -6.332 24.104 1.00 71.62 123 VAL A N 1
ATOM 963 C CA . VAL A 1 123 ? -10.373 -6.221 24.160 1.00 71.62 123 VAL A CA 1
ATOM 964 C C . VAL A 1 123 ? -9.762 -7.573 23.839 1.00 71.62 123 VAL A C 1
ATOM 966 O O . VAL A 1 123 ? -10.192 -8.602 24.359 1.00 71.62 123 VAL A O 1
ATOM 969 N N . SER A 1 124 ? -8.748 -7.567 22.976 1.00 69.38 124 SER A N 1
ATOM 970 C CA . SER A 1 124 ? -8.037 -8.782 22.579 1.00 69.38 124 SER A CA 1
ATOM 971 C C . SER A 1 124 ? -7.335 -9.431 23.782 1.00 69.38 124 SER A C 1
ATOM 973 O O . SER A 1 124 ? -7.315 -10.660 23.896 1.00 69.38 124 SER A O 1
ATOM 975 N N . GLY A 1 125 ? -6.804 -8.622 24.708 1.00 71.75 125 GLY A N 1
ATOM 976 C CA . GLY A 1 125 ? -6.094 -9.081 25.906 1.00 71.75 125 GLY A CA 1
ATOM 977 C C . GLY A 1 125 ? -4.715 -9.690 25.622 1.00 71.75 125 GLY A C 1
ATOM 978 O O . GLY A 1 125 ? -4.132 -10.314 26.509 1.00 71.75 125 GLY A O 1
ATOM 979 N N . LEU A 1 126 ? -4.199 -9.551 24.397 1.00 75.50 126 LEU A N 1
ATOM 980 C CA . LEU A 1 126 ? -2.851 -9.966 24.022 1.00 75.50 126 LEU A CA 1
ATOM 981 C C . LEU A 1 126 ? -1.853 -8.806 24.201 1.00 75.50 126 LEU A C 1
ATOM 983 O O . LEU A 1 126 ? -2.235 -7.640 24.192 1.00 75.50 126 LEU A O 1
ATOM 987 N N . PRO A 1 127 ? -0.549 -9.096 24.359 1.00 82.81 127 PRO A N 1
ATOM 988 C CA . PRO A 1 127 ? 0.483 -8.070 24.268 1.00 82.81 127 PRO A CA 1
ATOM 989 C C . PRO A 1 127 ? 0.528 -7.465 22.857 1.00 82.81 127 PRO A C 1
ATOM 991 O O . PRO A 1 127 ? 0.527 -8.220 21.882 1.00 82.81 127 PRO A O 1
ATOM 994 N N . LEU A 1 128 ? 0.707 -6.141 22.754 1.00 76.00 128 LEU A N 1
ATOM 995 C CA . LEU A 1 128 ? 0.755 -5.398 21.481 1.00 76.00 128 LEU A CA 1
ATOM 996 C C . LEU A 1 128 ? 1.690 -6.022 20.433 1.00 76.00 128 LEU A C 1
ATOM 998 O O . LEU A 1 128 ? 1.357 -6.074 19.255 1.00 76.00 128 LEU A O 1
ATOM 1002 N N . TRP A 1 129 ? 2.855 -6.551 20.835 1.00 75.38 129 TRP A N 1
ATOM 1003 C CA . TRP A 1 129 ? 3.767 -7.185 19.873 1.00 75.38 129 TRP A CA 1
ATOM 1004 C C . TRP A 1 129 ? 3.140 -8.419 19.214 1.00 75.38 129 TRP A C 1
ATOM 1006 O O . TRP A 1 129 ? 3.332 -8.637 18.019 1.00 75.38 129 TRP A O 1
ATOM 1016 N N . ARG A 1 130 ? 2.389 -9.235 19.973 1.00 79.50 130 ARG A N 1
ATOM 1017 C CA . ARG A 1 130 ? 1.749 -10.451 19.444 1.00 79.50 130 ARG A CA 1
ATOM 1018 C C . ARG A 1 130 ? 0.665 -10.079 18.454 1.00 79.50 130 ARG A C 1
ATOM 1020 O O . ARG A 1 130 ? 0.566 -10.706 17.407 1.00 79.50 130 ARG A O 1
ATOM 1027 N N . GLU A 1 131 ? -0.102 -9.043 18.763 1.00 77.25 131 GLU A N 1
ATOM 1028 C CA . GLU A 1 131 ? -1.125 -8.513 17.866 1.00 77.25 131 GLU A CA 1
ATOM 1029 C C . GLU A 1 131 ? -0.509 -7.933 16.596 1.00 77.25 131 GLU A C 1
ATOM 1031 O O . GLU A 1 131 ? -1.044 -8.170 15.513 1.00 77.25 131 GLU A O 1
ATOM 1036 N N . LEU A 1 132 ? 0.623 -7.231 16.711 1.00 77.88 132 LEU A N 1
ATOM 1037 C CA . LEU A 1 132 ? 1.402 -6.743 15.572 1.00 77.88 132 LEU A CA 1
ATOM 1038 C C . LEU A 1 132 ? 1.912 -7.895 14.707 1.00 77.88 132 LEU A C 1
ATOM 1040 O O . LEU A 1 132 ? 1.794 -7.833 13.490 1.00 77.88 132 LEU A O 1
ATOM 1044 N N . LEU A 1 133 ? 2.425 -8.978 15.301 1.00 80.75 133 LEU A N 1
ATOM 1045 C CA . LEU A 1 133 ? 2.897 -10.130 14.525 1.00 80.75 133 LEU A CA 1
ATOM 1046 C C . LEU A 1 133 ? 1.761 -10.914 13.857 1.00 80.75 133 LEU A C 1
ATOM 1048 O O . LEU A 1 133 ? 1.924 -11.354 12.718 1.00 80.75 133 LEU A O 1
ATOM 1052 N N . ILE A 1 134 ? 0.611 -11.072 14.518 1.00 79.44 134 ILE A N 1
ATOM 1053 C CA . ILE A 1 134 ? -0.578 -11.694 13.911 1.00 79.44 134 ILE A CA 1
ATOM 1054 C C . ILE A 1 134 ? -1.079 -10.826 12.750 1.00 79.44 134 ILE A C 1
ATOM 1056 O O . ILE A 1 134 ? -1.237 -11.327 11.637 1.00 79.44 134 ILE A O 1
ATOM 1060 N N . SER A 1 135 ? -1.233 -9.520 12.986 1.00 76.69 135 SER A N 1
ATOM 1061 C CA . SER A 1 135 ? -1.653 -8.540 11.979 1.00 76.69 135 SER A CA 1
ATOM 1062 C C . SER A 1 135 ? -0.702 -8.496 10.786 1.00 76.69 135 SER A C 1
ATOM 1064 O O . SER A 1 135 ? -1.148 -8.563 9.643 1.00 76.69 135 SER A O 1
ATOM 1066 N N . ALA A 1 136 ? 0.611 -8.469 11.029 1.00 78.94 136 ALA A N 1
ATOM 1067 C CA . ALA A 1 136 ? 1.624 -8.484 9.980 1.00 78.94 136 ALA A CA 1
ATOM 1068 C C . ALA A 1 136 ? 1.535 -9.755 9.130 1.00 78.94 136 ALA A C 1
ATOM 1070 O O . ALA A 1 136 ? 1.597 -9.686 7.9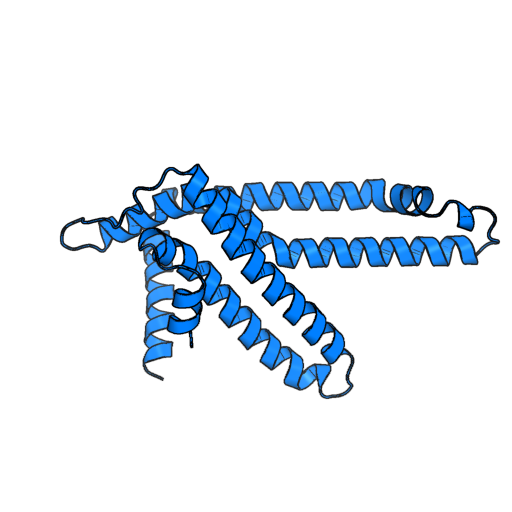04 1.00 78.94 136 ALA A O 1
ATOM 1071 N N . ARG A 1 137 ? 1.361 -10.924 9.761 1.00 82.12 137 ARG A N 1
ATOM 1072 C CA . ARG A 1 137 ? 1.251 -12.206 9.052 1.00 82.12 137 ARG A CA 1
ATOM 1073 C C . ARG A 1 137 ? -0.014 -12.280 8.203 1.00 82.12 137 ARG A C 1
ATOM 1075 O O . ARG A 1 137 ? 0.045 -12.776 7.077 1.00 82.12 137 ARG A O 1
ATOM 1082 N N . ASP A 1 138 ? -1.139 -11.822 8.735 1.00 81.12 138 ASP A N 1
ATOM 1083 C CA . ASP A 1 138 ? -2.410 -11.833 8.015 1.00 81.12 138 ASP A CA 1
ATOM 1084 C C . ASP A 1 138 ? -2.405 -10.810 6.880 1.00 81.12 138 ASP A C 1
ATOM 1086 O O . ASP A 1 138 ? -2.661 -11.189 5.735 1.00 81.12 138 ASP A O 1
ATOM 1090 N N . SER A 1 139 ? -1.964 -9.579 7.151 1.00 77.69 139 SER A N 1
ATOM 1091 C CA . SER A 1 139 ? -1.750 -8.536 6.140 1.00 77.69 139 SER A CA 1
ATOM 1092 C C . SER A 1 139 ? -0.818 -9.011 5.028 1.00 77.69 139 SER A C 1
ATOM 1094 O O . SER A 1 139 ? -1.126 -8.841 3.853 1.00 77.69 139 SER A O 1
ATOM 1096 N N . LEU A 1 140 ? 0.284 -9.695 5.355 1.00 82.12 140 LEU A N 1
ATOM 1097 C CA . LEU A 1 140 ? 1.194 -10.244 4.347 1.00 82.12 140 LEU A CA 1
ATOM 1098 C C . LEU A 1 140 ? 0.497 -11.269 3.442 1.00 82.12 140 LEU A C 1
ATOM 1100 O O . LEU A 1 140 ? 0.684 -11.249 2.228 1.00 82.12 140 LEU A O 1
ATOM 1104 N N . ARG A 1 141 ? -0.334 -12.159 4.000 1.00 84.50 141 ARG A N 1
ATOM 1105 C CA . ARG A 1 141 ? -1.105 -13.131 3.202 1.00 84.50 141 ARG A CA 1
ATOM 1106 C C . ARG A 1 141 ? -2.110 -12.439 2.284 1.00 84.50 141 ARG A C 1
ATOM 1108 O O . ARG A 1 141 ? -2.310 -12.905 1.164 1.00 84.50 141 ARG A O 1
ATOM 1115 N N . ILE A 1 142 ? -2.737 -11.362 2.750 1.00 82.00 142 ILE A N 1
ATOM 1116 C CA . ILE A 1 142 ? -3.684 -10.558 1.970 1.00 82.00 142 ILE A CA 1
ATOM 1117 C C . ILE A 1 142 ? -2.956 -9.849 0.830 1.00 82.00 142 ILE A C 1
ATOM 1119 O O . ILE A 1 142 ? -3.329 -10.037 -0.325 1.00 82.00 142 ILE A O 1
ATOM 1123 N N . VAL A 1 143 ? -1.859 -9.150 1.129 1.00 80.31 143 VAL A N 1
ATOM 1124 C CA . VAL A 1 143 ? -1.016 -8.467 0.138 1.00 80.31 143 VAL A CA 1
ATOM 1125 C C . VAL A 1 143 ? -0.509 -9.437 -0.917 1.00 80.31 143 VAL A C 1
ATOM 1127 O O . VAL A 1 143 ? -0.586 -9.133 -2.100 1.00 80.31 143 VAL A O 1
ATOM 1130 N N . LEU A 1 144 ? -0.040 -10.626 -0.530 1.00 84.81 144 LEU A N 1
ATOM 1131 C CA . LEU A 1 144 ? 0.412 -11.634 -1.493 1.00 84.81 144 LEU A CA 1
ATOM 1132 C C . LEU A 1 144 ? -0.716 -12.076 -2.435 1.00 84.81 144 LEU A C 1
ATOM 1134 O O . LEU A 1 144 ? -0.488 -12.246 -3.631 1.00 84.81 144 LEU A O 1
ATOM 1138 N N . ARG A 1 145 ? -1.943 -12.233 -1.925 1.00 87.38 145 ARG A N 1
ATOM 1139 C CA . ARG A 1 145 ? -3.109 -12.567 -2.757 1.00 87.38 145 ARG A CA 1
ATOM 1140 C C . ARG A 1 145 ? -3.520 -11.401 -3.651 1.00 87.38 145 ARG A C 1
ATOM 1142 O O . ARG A 1 145 ? -3.808 -11.630 -4.821 1.00 87.38 145 ARG A O 1
ATOM 1149 N N . ALA A 1 146 ? -3.528 -10.177 -3.128 1.00 84.25 146 ALA A N 1
ATOM 1150 C CA . ALA A 1 146 ? -3.834 -8.971 -3.889 1.00 84.25 146 ALA A CA 1
ATOM 1151 C C . ALA A 1 146 ? -2.794 -8.730 -4.992 1.00 84.25 146 ALA A C 1
ATOM 1153 O O . ALA A 1 146 ? -3.166 -8.444 -6.124 1.00 84.25 146 ALA A O 1
ATOM 1154 N N . ALA A 1 147 ? -1.508 -8.934 -4.701 1.00 82.50 147 ALA A N 1
ATOM 1155 C CA . ALA A 1 147 ? -0.421 -8.855 -5.670 1.00 82.50 147 ALA A CA 1
ATOM 1156 C C . ALA A 1 147 ? -0.553 -9.929 -6.754 1.00 82.50 147 ALA A C 1
ATOM 1158 O O . ALA A 1 147 ? -0.432 -9.612 -7.935 1.00 82.50 147 ALA A O 1
ATOM 1159 N N . LEU A 1 148 ? -0.864 -11.176 -6.380 1.00 88.25 148 LEU A N 1
ATOM 1160 C CA . LEU A 1 148 ? -1.116 -12.248 -7.345 1.00 88.25 148 LEU A CA 1
ATOM 1161 C C . LEU A 1 148 ? -2.267 -11.882 -8.290 1.00 88.25 148 LEU A C 1
ATOM 1163 O O . LEU A 1 148 ? -2.120 -11.980 -9.506 1.00 88.25 148 LEU A O 1
ATOM 1167 N N . TRP A 1 149 ? -3.389 -11.406 -7.744 1.00 88.62 149 TRP A N 1
ATOM 1168 C CA . TRP A 1 149 ? -4.503 -10.910 -8.551 1.00 88.62 149 TRP A CA 1
ATOM 1169 C C . TRP A 1 149 ? -4.118 -9.704 -9.405 1.00 88.62 149 TRP A C 1
ATOM 1171 O O . TRP A 1 149 ? -4.500 -9.653 -10.568 1.00 88.62 149 TRP A O 1
ATOM 1181 N N . GLY A 1 150 ? -3.340 -8.765 -8.869 1.00 82.94 150 GLY A N 1
ATOM 1182 C CA . GLY A 1 150 ? -2.848 -7.598 -9.597 1.00 82.94 150 GLY A CA 1
ATOM 1183 C C . GLY A 1 150 ? -2.007 -7.993 -10.807 1.00 82.94 150 GLY A C 1
ATOM 1184 O O . GLY A 1 150 ? -2.260 -7.507 -11.904 1.00 82.94 150 GLY A O 1
ATOM 1185 N N . VAL A 1 151 ? -1.074 -8.934 -10.641 1.00 84.38 151 VAL A N 1
ATOM 1186 C CA . VAL A 1 151 ? -0.253 -9.476 -11.737 1.00 84.38 151 VAL A CA 1
ATOM 1187 C C . VAL A 1 151 ? -1.117 -10.202 -12.768 1.00 84.38 151 VAL A C 1
ATOM 1189 O O . VAL A 1 151 ? -0.955 -9.972 -13.966 1.00 84.38 151 VAL A O 1
ATOM 1192 N N . LEU A 1 152 ? -2.057 -11.044 -12.327 1.00 89.69 152 LEU A N 1
ATOM 1193 C CA . LEU A 1 152 ? -2.968 -11.761 -13.224 1.00 89.69 152 LEU A CA 1
ATOM 1194 C C . LEU A 1 152 ? -3.839 -10.796 -14.034 1.00 89.69 152 LEU A C 1
ATOM 1196 O O . LEU A 1 152 ? -3.909 -10.912 -15.253 1.00 89.69 152 LEU A O 1
ATOM 1200 N N . LEU A 1 153 ? -4.475 -9.823 -13.380 1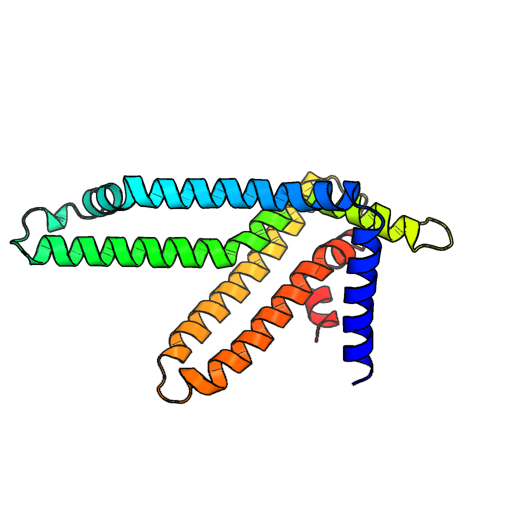.00 87.06 153 LEU A N 1
ATOM 1201 C CA . LEU A 1 153 ? -5.323 -8.829 -14.038 1.00 87.06 153 LEU A CA 1
ATOM 1202 C C . LEU A 1 153 ? -4.511 -7.922 -14.962 1.00 87.06 153 LEU A C 1
ATOM 1204 O O . LEU A 1 153 ? -4.966 -7.625 -16.061 1.00 87.06 153 LEU A O 1
ATOM 1208 N N . PHE A 1 154 ? -3.298 -7.536 -14.565 1.00 83.69 154 PHE A N 1
ATOM 1209 C CA . PHE A 1 154 ? -2.385 -6.787 -15.423 1.00 83.69 154 PHE A CA 1
ATOM 1210 C C . PHE A 1 154 ? -2.055 -7.568 -16.698 1.00 83.69 154 PHE A C 1
ATOM 1212 O O . PHE A 1 154 ? -2.211 -7.035 -17.793 1.00 83.69 154 PHE A O 1
ATOM 1219 N N . ALA A 1 155 ? -1.686 -8.846 -16.574 1.00 86.38 155 ALA A N 1
ATOM 1220 C CA . ALA A 1 155 ? -1.413 -9.714 -17.718 1.00 86.38 155 ALA A CA 1
ATOM 1221 C C . ALA A 1 155 ? -2.649 -9.892 -18.621 1.00 86.38 155 ALA A C 1
ATOM 1223 O O . ALA A 1 155 ? -2.552 -9.760 -19.840 1.00 86.38 155 ALA A O 1
ATOM 1224 N N . LEU A 1 156 ? -3.827 -10.127 -18.033 1.00 90.62 156 LEU A N 1
ATOM 1225 C CA . LEU A 1 156 ? -5.093 -10.226 -18.771 1.00 90.62 156 LEU A CA 1
ATOM 1226 C C . LEU A 1 156 ? -5.485 -8.899 -19.442 1.00 90.62 156 LEU A C 1
ATOM 1228 O O . LEU A 1 156 ? -6.163 -8.910 -20.469 1.00 90.62 156 LEU A O 1
ATOM 1232 N N . GLY A 1 157 ? -5.033 -7.766 -18.901 1.00 87.38 157 GLY A N 1
ATOM 1233 C CA . GLY A 1 157 ? -5.217 -6.430 -19.467 1.00 87.38 157 GLY A CA 1
ATOM 1234 C C . GLY A 1 157 ? -4.618 -6.260 -20.866 1.00 87.38 157 GLY A C 1
ATOM 1235 O O . GLY A 1 157 ? -5.084 -5.416 -21.629 1.00 87.38 157 GLY A O 1
ATOM 1236 N N . PHE A 1 158 ? -3.642 -7.092 -21.243 1.00 87.25 158 PHE A N 1
ATOM 1237 C CA . PHE A 1 158 ? -3.055 -7.086 -22.586 1.00 87.25 158 PHE A CA 1
ATOM 1238 C C . PHE A 1 158 ? -3.888 -7.842 -23.627 1.00 87.25 158 PHE A C 1
ATOM 1240 O O . PHE A 1 158 ? -3.603 -7.727 -24.818 1.00 87.25 158 PHE A O 1
ATOM 1247 N N . ILE A 1 159 ? -4.914 -8.600 -23.221 1.00 93.38 159 ILE A N 1
ATOM 1248 C CA . ILE A 1 159 ? -5.781 -9.310 -24.166 1.00 93.38 159 ILE A CA 1
ATOM 1249 C C . ILE A 1 159 ? -6.682 -8.283 -24.867 1.00 93.38 159 ILE A C 1
ATOM 1251 O O . ILE A 1 159 ? -7.471 -7.621 -24.188 1.00 93.38 159 ILE A O 1
ATOM 1255 N N . PRO A 1 160 ? -6.625 -8.144 -26.206 1.00 92.56 160 PRO A N 1
ATOM 1256 C CA . PRO A 1 160 ? -7.470 -7.194 -26.919 1.00 92.56 160 PRO A CA 1
ATOM 1257 C C . PRO A 1 160 ? -8.954 -7.442 -26.642 1.00 92.56 160 PRO A C 1
ATOM 1259 O O . PRO A 1 160 ? -9.398 -8.589 -26.576 1.00 92.56 160 PRO A O 1
ATOM 1262 N N . VAL A 1 161 ? -9.727 -6.363 -26.507 1.00 94.12 161 VAL A N 1
ATOM 1263 C CA . VAL A 1 161 ? -11.166 -6.358 -26.187 1.00 94.12 161 VAL A CA 1
ATOM 1264 C C . VAL A 1 161 ? -11.465 -6.795 -24.748 1.00 94.12 161 VAL A C 1
ATOM 1266 O O . VAL A 1 161 ? -12.120 -6.048 -24.022 1.00 94.12 161 VAL A O 1
ATOM 1269 N N . LEU A 1 162 ? -10.981 -7.955 -24.291 1.00 91.75 162 LEU A N 1
ATOM 1270 C CA . LEU A 1 162 ? -11.238 -8.465 -22.934 1.00 91.75 162 LEU A CA 1
ATOM 1271 C C . LEU A 1 162 ? -10.540 -7.638 -21.847 1.00 91.75 162 LEU A C 1
ATOM 1273 O O . LEU A 1 162 ? -11.145 -7.346 -20.812 1.00 91.75 162 LEU A O 1
ATOM 1277 N N . GLY A 1 163 ? -9.299 -7.223 -22.100 1.00 90.81 163 GLY A N 1
ATOM 1278 C CA . GLY A 1 163 ? -8.482 -6.431 -21.183 1.00 90.81 163 GLY A CA 1
ATOM 1279 C C . GLY A 1 163 ? -9.064 -5.052 -20.879 1.00 90.81 163 GLY A C 1
ATOM 1280 O O . GLY A 1 163 ? -8.874 -4.525 -19.788 1.00 90.81 163 GLY A O 1
ATOM 1281 N N . GLN A 1 164 ? -9.830 -4.481 -21.809 1.00 91.12 164 GLN A N 1
ATOM 1282 C CA . GLN A 1 164 ? -10.458 -3.166 -21.660 1.00 91.12 164 GLN A CA 1
ATOM 1283 C C . GLN A 1 164 ? -11.915 -3.244 -21.177 1.00 91.12 164 GLN A C 1
ATOM 1285 O O . GLN A 1 164 ? -12.474 -2.223 -20.788 1.00 91.12 164 GLN A O 1
ATOM 1290 N N . THR A 1 165 ? -12.537 -4.429 -21.190 1.00 93.50 165 THR A N 1
ATOM 1291 C CA . THR A 1 165 ? -13.962 -4.602 -20.851 1.00 93.50 165 THR A CA 1
ATOM 1292 C C . THR A 1 165 ? -14.169 -5.410 -19.574 1.00 93.50 165 THR A C 1
ATOM 1294 O O . THR A 1 165 ? -14.703 -4.894 -18.596 1.00 93.50 165 THR A O 1
ATOM 1297 N N . VAL A 1 166 ? -13.726 -6.667 -19.549 1.00 93.81 166 VAL A N 1
ATOM 1298 C CA . VAL A 1 166 ? -13.986 -7.614 -18.453 1.00 93.81 166 VAL A CA 1
ATOM 1299 C C . VAL A 1 166 ? -12.995 -7.424 -17.308 1.00 93.81 166 VAL A C 1
ATOM 1301 O O . VAL A 1 166 ? -13.384 -7.432 -16.140 1.00 93.81 166 VAL A O 1
ATOM 1304 N N . VAL A 1 167 ? -11.717 -7.217 -17.629 1.00 91.25 167 VAL A N 1
ATOM 1305 C CA . VAL A 1 167 ? -10.648 -7.094 -16.626 1.00 91.25 167 VAL A CA 1
ATOM 1306 C C . VAL A 1 167 ? -10.874 -5.926 -15.656 1.00 91.25 167 VAL A C 1
ATOM 1308 O O . VAL A 1 167 ? -10.750 -6.162 -14.454 1.00 91.25 167 VAL A O 1
ATOM 1311 N N . PRO A 1 168 ? -11.274 -4.709 -16.085 1.00 90.62 168 PRO A N 1
ATOM 1312 C CA . PRO A 1 168 ? -11.543 -3.612 -15.154 1.00 90.62 168 PRO A CA 1
ATOM 1313 C C . PRO A 1 168 ? -12.710 -3.913 -14.211 1.00 90.62 168 PRO A C 1
ATOM 1315 O O . PRO A 1 168 ? -12.642 -3.594 -13.027 1.00 90.62 168 PRO A O 1
ATOM 1318 N N . VAL A 1 169 ? -13.758 -4.575 -14.714 1.00 94.88 169 VAL A N 1
ATOM 1319 C CA . VAL A 1 169 ? -14.923 -4.969 -13.909 1.00 94.88 169 VAL A CA 1
ATOM 1320 C C . VAL A 1 169 ? -14.508 -5.962 -12.825 1.00 94.88 169 VAL A C 1
ATOM 1322 O O . VAL A 1 169 ? -14.809 -5.746 -11.653 1.00 94.88 169 VAL A O 1
ATOM 1325 N N . ILE A 1 170 ? -13.759 -7.009 -13.188 1.00 93.12 170 ILE A N 1
ATOM 1326 C CA . ILE A 1 170 ? -13.211 -7.964 -12.213 1.00 93.12 170 ILE A CA 1
ATOM 1327 C C . ILE A 1 170 ? -12.277 -7.247 -11.234 1.00 93.12 170 ILE A C 1
ATOM 1329 O O . ILE A 1 170 ? -12.363 -7.489 -10.033 1.00 93.12 170 ILE A O 1
ATOM 1333 N N . GLY A 1 171 ? -11.438 -6.331 -11.721 1.00 89.25 171 GLY A N 1
ATOM 1334 C CA . GLY A 1 171 ? -10.543 -5.525 -10.895 1.00 89.25 171 GLY A CA 1
ATOM 1335 C C . GLY A 1 171 ? -11.283 -4.758 -9.804 1.00 89.25 171 GLY A C 1
ATOM 1336 O O . GLY A 1 171 ? -10.906 -4.855 -8.641 1.00 89.25 171 GLY A O 1
ATOM 1337 N N . VAL A 1 172 ? -12.391 -4.088 -10.135 1.00 89.69 172 VAL A N 1
ATOM 1338 C CA . VAL A 1 172 ? -13.226 -3.387 -9.143 1.00 89.69 172 VAL A CA 1
ATOM 1339 C C . VAL A 1 172 ? -13.743 -4.343 -8.065 1.00 89.69 172 VAL A C 1
ATOM 1341 O O . VAL A 1 172 ? -13.674 -4.013 -6.881 1.00 89.69 172 VAL A O 1
ATOM 1344 N N . PHE A 1 173 ? -14.225 -5.531 -8.438 1.00 91.25 173 PHE A N 1
ATOM 1345 C CA . PHE A 1 173 ? -14.718 -6.511 -7.464 1.00 91.25 173 PHE A CA 1
ATOM 1346 C C . PHE A 1 173 ? -13.605 -7.076 -6.581 1.00 91.25 173 PHE A C 1
ATOM 1348 O O . PHE A 1 173 ? -13.776 -7.169 -5.367 1.00 91.25 173 PHE A O 1
ATOM 1355 N N . VAL A 1 174 ? -12.458 -7.417 -7.169 1.00 88.31 174 VAL A N 1
ATOM 1356 C CA . VAL A 1 174 ? -11.302 -7.951 -6.439 1.00 88.31 174 VAL A CA 1
ATOM 1357 C C . VAL A 1 174 ? -10.751 -6.906 -5.469 1.00 88.31 174 VAL A C 1
ATOM 1359 O O . VAL A 1 174 ? -10.579 -7.198 -4.286 1.00 88.31 174 VAL A O 1
ATOM 1362 N N . THR A 1 175 ? -10.534 -5.673 -5.928 1.00 83.88 175 THR A N 1
ATOM 1363 C CA . THR A 1 175 ? -10.071 -4.574 -5.072 1.00 83.88 175 THR A CA 1
ATOM 1364 C C . THR A 1 175 ? -11.096 -4.240 -3.992 1.00 83.88 175 THR A C 1
ATOM 1366 O O . THR A 1 175 ? -10.721 -4.068 -2.838 1.00 83.88 175 THR A O 1
ATOM 1369 N N . GLY A 1 176 ? -12.390 -4.202 -4.324 1.00 86.69 176 GLY A N 1
ATOM 1370 C CA . GLY A 1 176 ? -13.456 -3.954 -3.352 1.00 86.69 176 GLY A CA 1
ATOM 1371 C C . GLY A 1 176 ? -13.542 -5.028 -2.263 1.00 86.69 176 GLY A C 1
ATOM 1372 O O . GLY A 1 176 ? -13.751 -4.699 -1.093 1.00 86.69 176 GLY A O 1
ATOM 1373 N N . PHE A 1 177 ? -13.329 -6.297 -2.622 1.00 88.00 177 PHE A N 1
ATOM 1374 C CA . PHE A 1 177 ? -13.262 -7.404 -1.668 1.00 88.00 177 PHE A CA 1
ATOM 1375 C C . PHE A 1 177 ? -12.086 -7.241 -0.701 1.00 88.00 177 PHE A C 1
ATOM 1377 O O . PHE A 1 177 ? -12.292 -7.253 0.512 1.00 88.00 177 PHE A O 1
ATOM 1384 N N . PHE A 1 178 ? -10.871 -7.029 -1.220 1.00 84.62 178 PHE A N 1
ATOM 1385 C CA . PHE A 1 178 ? -9.687 -6.845 -0.375 1.00 84.62 178 PHE A CA 1
ATOM 1386 C C . PHE A 1 178 ? -9.790 -5.598 0.502 1.00 84.62 178 PHE A C 1
ATOM 1388 O O . PHE A 1 178 ? -9.479 -5.669 1.682 1.00 84.62 178 PHE A O 1
ATOM 1395 N N . LEU A 1 179 ? -10.328 -4.496 -0.025 1.00 82.81 179 LEU A N 1
ATOM 1396 C CA . LEU A 1 179 ? -10.568 -3.285 0.758 1.00 82.81 179 LEU A CA 1
ATOM 1397 C C . LEU A 1 179 ? -11.561 -3.529 1.905 1.00 82.81 179 LEU A C 1
ATOM 1399 O O . LEU A 1 179 ? -11.384 -3.015 3.006 1.00 82.81 179 LEU A O 1
ATOM 1403 N N . THR A 1 180 ? -12.614 -4.312 1.664 1.00 85.75 180 THR A N 1
ATOM 1404 C CA . THR A 1 180 ? -13.592 -4.662 2.706 1.00 85.75 180 THR A CA 1
ATOM 1405 C C . THR A 1 180 ? -12.954 -5.525 3.790 1.00 85.75 180 THR A C 1
ATOM 1407 O O . THR A 1 180 ? -13.186 -5.300 4.980 1.00 85.75 180 THR A O 1
ATOM 1410 N N . GLU A 1 181 ? -12.138 -6.498 3.391 1.00 85.25 181 GLU A N 1
ATOM 1411 C CA . GLU A 1 181 ? -11.398 -7.351 4.318 1.00 85.25 181 GLU A CA 1
ATOM 1412 C C . GLU A 1 181 ? -10.427 -6.517 5.171 1.00 85.25 181 GLU A C 1
ATOM 1414 O O . GLU A 1 181 ? -10.521 -6.558 6.398 1.00 85.25 181 GLU A O 1
ATOM 1419 N N . GLU A 1 182 ? -9.623 -5.649 4.552 1.00 80.88 182 GLU A N 1
ATOM 1420 C CA . GLU A 1 182 ? -8.663 -4.781 5.243 1.00 80.88 182 GLU A CA 1
AT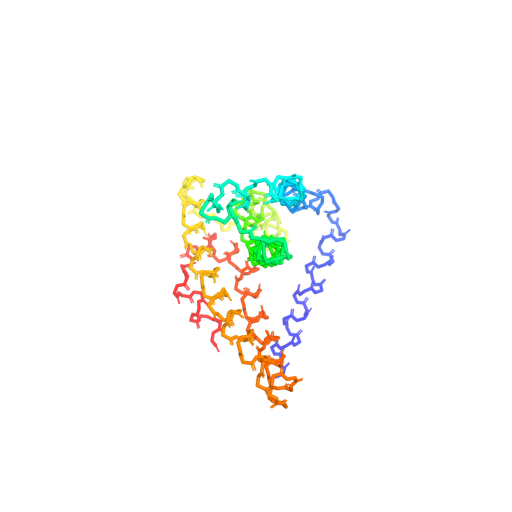OM 1421 C C . GLU A 1 182 ? -9.343 -3.824 6.236 1.00 80.88 182 GLU A C 1
ATOM 1423 O O . GLU A 1 182 ? -8.895 -3.670 7.374 1.00 80.88 182 GLU A O 1
ATOM 1428 N N . LEU A 1 183 ? -10.461 -3.199 5.848 1.00 80.62 183 LEU A N 1
ATOM 1429 C CA . LEU A 1 183 ? -11.184 -2.256 6.711 1.00 80.62 183 LEU A CA 1
ATOM 1430 C C . LEU A 1 183 ? -11.897 -2.941 7.885 1.00 80.62 183 LEU A C 1
ATOM 1432 O O . LEU A 1 183 ? -12.052 -2.343 8.951 1.00 80.62 183 LEU A O 1
ATOM 1436 N N . THR A 1 184 ? -12.349 -4.184 7.707 1.00 83.56 184 THR A N 1
ATOM 1437 C CA . THR A 1 184 ? -13.033 -4.946 8.767 1.00 83.56 184 THR A CA 1
ATOM 1438 C C . THR A 1 184 ? -12.062 -5.705 9.670 1.00 83.56 184 THR A C 1
ATOM 1440 O O . THR A 1 184 ? -12.416 -6.032 10.809 1.00 83.56 184 THR A O 1
ATOM 1443 N N . ALA A 1 185 ? -10.825 -5.921 9.213 1.00 79.62 185 ALA A N 1
ATOM 1444 C CA . ALA A 1 185 ? -9.782 -6.652 9.920 1.00 79.62 185 ALA A CA 1
ATOM 1445 C C . ALA A 1 185 ? -9.545 -6.135 11.343 1.00 79.62 185 ALA A C 1
ATOM 1447 O O . ALA A 1 185 ? -9.518 -6.938 12.271 1.00 79.62 185 ALA A O 1
ATOM 1448 N N . VAL A 1 186 ? -9.441 -4.816 11.544 1.00 76.00 186 VAL A N 1
ATOM 1449 C CA . VAL A 1 186 ? -9.138 -4.217 12.861 1.00 76.00 186 VAL A CA 1
ATOM 1450 C C . VAL A 1 186 ? -10.201 -4.583 13.904 1.00 76.00 186 VAL A C 1
ATOM 1452 O O . VAL A 1 186 ? -9.882 -5.054 14.998 1.00 76.00 186 VAL A O 1
ATOM 1455 N N . ALA A 1 187 ? -11.480 -4.426 13.555 1.00 79.12 187 ALA A N 1
ATOM 1456 C CA . ALA A 1 187 ? -12.587 -4.734 14.459 1.00 79.12 187 ALA A CA 1
ATOM 1457 C C . ALA A 1 187 ? -12.711 -6.244 14.730 1.00 79.12 187 ALA A C 1
ATOM 1459 O O . ALA A 1 187 ? -12.994 -6.661 15.855 1.00 79.12 187 ALA A O 1
ATOM 1460 N N . LEU A 1 188 ? -12.483 -7.074 13.708 1.00 82.81 188 LEU A N 1
ATOM 1461 C CA . LEU A 1 188 ? -12.536 -8.535 13.811 1.00 82.81 188 LEU A CA 1
ATOM 1462 C C . LEU A 1 188 ? -11.345 -9.106 14.593 1.00 82.81 188 LEU A C 1
ATOM 1464 O O . LEU A 1 188 ? -11.506 -10.064 15.348 1.00 82.81 188 LEU A O 1
ATOM 1468 N N . GLN A 1 189 ? -10.172 -8.482 14.494 1.00 77.62 189 GLN A N 1
ATOM 1469 C CA . GLN A 1 189 ? -8.977 -8.876 15.235 1.00 77.62 189 GLN A CA 1
ATOM 1470 C C . GLN A 1 189 ? -9.136 -8.662 16.741 1.00 77.62 189 GLN A C 1
ATOM 1472 O O . GLN A 1 189 ? -8.800 -9.556 17.515 1.00 77.62 189 GLN A O 1
ATOM 1477 N N . ARG A 1 190 ? -9.742 -7.543 17.165 1.00 79.88 190 ARG A N 1
ATOM 1478 C CA . ARG A 1 190 ? -10.087 -7.303 18.583 1.00 79.88 190 ARG A CA 1
ATOM 1479 C C . ARG A 1 190 ? -11.045 -8.357 19.146 1.00 79.88 190 ARG A C 1
ATOM 1481 O O . ARG A 1 190 ? -11.047 -8.617 20.345 1.00 79.88 190 ARG A O 1
ATOM 1488 N N . ARG A 1 191 ? -11.824 -9.001 18.272 1.00 83.06 191 ARG A N 1
ATOM 1489 C CA . ARG A 1 191 ? -12.736 -10.114 18.587 1.00 83.06 191 ARG A CA 1
ATOM 1490 C C . ARG A 1 191 ? -12.104 -11.497 18.381 1.00 83.06 191 ARG A C 1
ATOM 1492 O O . ARG A 1 191 ? -12.813 -12.491 18.476 1.00 83.06 191 ARG A O 1
ATOM 1499 N N . ARG A 1 192 ? -10.791 -11.561 18.125 1.00 79.81 192 ARG A N 1
ATOM 1500 C CA . ARG A 1 192 ? -10.006 -12.786 17.881 1.00 79.81 192 ARG A CA 1
ATOM 1501 C C . ARG A 1 192 ? -10.500 -13.637 16.704 1.00 79.81 192 ARG A C 1
ATOM 1503 O O . ARG A 1 192 ? -10.287 -14.842 16.692 1.00 79.81 192 ARG A O 1
ATOM 1510 N N . VAL A 1 193 ? -11.119 -13.010 15.706 1.00 81.38 193 VAL A N 1
ATOM 1511 C CA . VAL A 1 193 ? -11.496 -13.685 14.459 1.00 81.38 193 VAL A CA 1
ATOM 1512 C C . VAL A 1 193 ? -10.280 -13.690 13.534 1.00 81.38 193 VAL A C 1
ATOM 1514 O O . VAL A 1 193 ? -9.804 -12.624 13.122 1.00 81.38 193 VAL A O 1
ATOM 1517 N N . GLU A 1 194 ? -9.757 -14.875 13.228 1.00 79.12 194 GLU A N 1
ATOM 1518 C CA . GLU A 1 194 ? -8.567 -15.061 12.385 1.00 79.12 194 GLU A CA 1
ATOM 1519 C C . GLU A 1 194 ? -8.899 -15.014 10.884 1.00 79.12 194 GLU A C 1
ATOM 1521 O O . GLU A 1 194 ? -10.043 -15.213 10.472 1.00 79.12 194 GLU A O 1
ATOM 1526 N N . LEU A 1 195 ? -7.886 -14.788 10.038 1.00 75.75 195 LEU A N 1
ATOM 1527 C CA . LEU A 1 195 ? -8.037 -14.653 8.582 1.00 75.75 195 LEU A CA 1
ATOM 1528 C C . LEU A 1 195 ? -8.927 -15.729 7.906 1.00 75.75 195 LEU A C 1
ATOM 1530 O O . LEU A 1 195 ? -9.754 -15.351 7.074 1.00 75.75 195 LEU A O 1
ATOM 1534 N N . PRO A 1 196 ? -8.828 -17.043 8.210 1.00 78.50 196 PRO A N 1
ATOM 1535 C CA . PRO A 1 196 ? -9.689 -18.047 7.575 1.00 78.50 196 PRO A CA 1
ATOM 1536 C C . PRO A 1 196 ? -11.181 -17.846 7.877 1.00 78.50 196 PRO A C 1
ATOM 1538 O O . PRO A 1 196 ? -12.024 -18.005 6.990 1.00 78.50 196 PRO A O 1
ATOM 1541 N N . GLU A 1 197 ? -11.508 -17.458 9.109 1.00 82.00 197 GLU A N 1
ATOM 1542 C CA . GLU A 1 197 ? -12.880 -17.174 9.528 1.00 82.00 197 GLU A CA 1
ATOM 1543 C C . GLU A 1 197 ? -13.385 -15.875 8.901 1.00 82.00 197 GLU A C 1
ATOM 1545 O O . GLU A 1 197 ? -14.499 -15.852 8.382 1.00 82.00 197 GLU A O 1
ATOM 1550 N N . ARG A 1 198 ? -12.548 -14.826 8.832 1.00 83.19 198 ARG A N 1
ATOM 1551 C CA . ARG A 1 198 ? -12.902 -13.564 8.148 1.00 83.19 198 ARG A CA 1
ATOM 1552 C C . ARG A 1 198 ? -13.283 -13.799 6.694 1.00 83.19 198 ARG A C 1
ATOM 1554 O O . ARG A 1 198 ? -14.327 -13.343 6.244 1.00 83.19 198 ARG A O 1
ATOM 1561 N N . LEU A 1 199 ? -12.475 -14.572 5.972 1.00 82.25 199 LEU A N 1
ATOM 1562 C CA . LEU A 1 199 ? -12.748 -14.910 4.574 1.00 82.25 199 LEU A CA 1
ATOM 1563 C C . LEU A 1 199 ? -14.021 -15.738 4.409 1.00 82.25 199 LEU A C 1
ATOM 1565 O O . LEU A 1 199 ? -14.634 -15.685 3.352 1.00 82.25 199 LEU A O 1
ATOM 1569 N N . THR A 1 200 ? -14.405 -16.512 5.423 1.00 85.56 200 THR A N 1
ATOM 1570 C CA . THR A 1 200 ? -15.650 -17.289 5.407 1.00 85.56 200 THR A CA 1
ATOM 1571 C C . THR A 1 200 ? -16.861 -16.396 5.671 1.00 85.56 200 THR A C 1
ATOM 1573 O O . THR A 1 200 ? -17.889 -16.581 5.031 1.00 85.56 200 THR A O 1
ATOM 1576 N N . LEU A 1 201 ? -16.729 -15.399 6.550 1.00 84.69 201 LEU A N 1
ATOM 1577 C CA . LEU A 1 201 ? -17.765 -14.396 6.824 1.00 84.69 201 LEU A CA 1
ATOM 1578 C C . LEU A 1 201 ? -18.019 -13.445 5.643 1.00 84.69 201 LEU A C 1
ATOM 1580 O O . LEU A 1 201 ? -19.105 -12.883 5.547 1.00 84.69 201 LEU A O 1
ATOM 1584 N N . LEU A 1 202 ? -17.018 -13.243 4.780 1.00 81.81 202 LEU A N 1
ATOM 1585 C CA . LEU A 1 202 ? -17.069 -12.328 3.631 1.00 81.81 202 LEU A CA 1
ATOM 1586 C C . LEU A 1 202 ? -17.446 -13.006 2.297 1.00 81.81 202 LEU A C 1
ATOM 1588 O O . LEU A 1 202 ? -17.408 -12.342 1.260 1.00 81.81 202 LEU A O 1
ATOM 1592 N N . ARG A 1 203 ? -17.762 -14.307 2.303 1.00 78.31 203 ARG A N 1
ATOM 1593 C CA . ARG A 1 203 ? -18.297 -15.036 1.137 1.00 78.31 203 ARG A CA 1
ATOM 1594 C C . ARG A 1 203 ? -19.785 -14.773 0.954 1.00 78.31 203 ARG A C 1
ATOM 1596 O O . ARG A 1 203 ? -20.191 -14.672 -0.223 1.00 78.31 203 ARG A O 1
#

Mean predicted aligned error: 7.64 Å

Secondary structure (DSSP, 8-state):
-HHHHHHHHHHHHHHHHHHH-HHHHHHHHHHHHHHHHHHHHHHHHHHHHHHHHHHHH-GGGTTPPTTHHHHHHHHHHHHHHHHHHHHHHHHHHHHHHHHHHHHHHHHHHHHHHHH-TT-------S-HHHHHHHHHHHHHHHHHHHHHHHHHHHHHTTSTTHHHHHHHHHHHHHHHHHHHHHHHHHHHHHTT--HHHHHHHT-

Radius of gyration: 21.64 Å; Cα contacts (8 Å, |Δi|>4): 112; chains: 1; bounding box: 63×34×57 Å

Nearest PDB structures (foldseek):
  6d79-assembly1_B  TM=5.964E-01  e=8.089E-02  Pseudomonas fragi A22

Foldseek 3Di:
DVVVVVVVVVVVVVVVVCVVVVVLVVLLCVLLVVLVVVLVVVLVCCVVCVLVVLCVVCVVLVPPDPPVSVVVSVVSSVVVSVVSVVCSVLCSLLSSCLSCLVSVLVSVLVVCQVVDPVSDGQALPDDPVVLSVLSNVLSVVLSVVLVVLVVVLVVLLPPPPCNVPVSVVVVCVSVVLSVVLSVCVSVVVSVVQHNVNSVVVSD

InterPro domains:
  IPR050480 Sulfate transporter CysZ-like [PTHR37468] (2-203)
  IPR059112 Sulfate transporter CysZ/Etoposide-induced protein 2.4 [PF07264] (10-203)

pLDDT: mean 85.97, std 7.46, range [53.59, 97.75]

Solvent-accessible surface area (backbone atoms only — not comparable to full-atom values): 11168 Å² total; per-residue (Å²): 115,71,63,61,58,50,52,53,47,51,52,53,50,51,53,52,51,38,72,74,35,54,74,59,43,57,56,61,42,47,30,49,51,52,42,50,53,52,51,50,52,51,53,50,48,44,68,74,41,33,62,59,51,47,51,70,73,39,65,90,47,68,85,48,60,86,64,58,36,59,55,52,50,51,49,50,37,51,50,51,51,53,50,53,51,52,50,47,65,66,42,46,61,54,50,19,50,61,72,19,41,74,46,50,49,60,49,49,49,52,53,39,34,74,70,32,94,80,51,65,58,82,66,64,86,67,60,68,68,59,52,49,52,52,49,48,53,49,44,50,56,49,44,54,51,52,49,52,50,50,54,51,45,54,60,48,41,71,40,82,73,48,16,80,54,53,37,57,56,52,46,53,53,54,52,50,50,53,52,50,49,61,68,45,43,65,67,35,43,33,68,70,50,49,68,75,55,50,58,60,78,72,108

Sequence (203 aa):
MRDLGTGFRYLLKGQRWVARHGKQYEFGLIPGLITLVLYVAALVALAIWGEAFVSWSTPFADDWSSPWQGLFRGFLTAVLFALGLLLSVITFTAVTLLIGQPFYESLSEKVDRDVSPDGTVPVSGLPLWRELLISARDSLRIVLRAALWGVLLFALGFIPVLGQTVVPVIGVFVTGFFLTEELTAVALQRRRVELPERLTLLR

Organism: Streptomyces muensis (NCBI:txid1077944)